Protein AF-A0A5R8ZAM3-F1 (afdb_monomer_lite)

Secondary structure (DSSP, 8-state):
--HHHHHHHHHHHHHH-S---HHHHHHHHHHH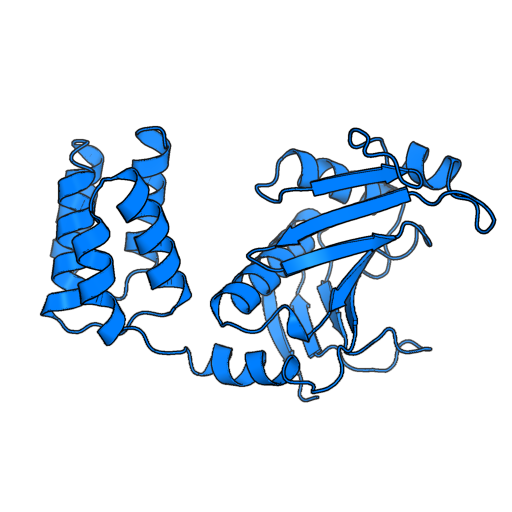HHT-HHHHHHHHHHHHHHTT--B-HHHHHHHHHHHHHHT-THHHHHHGGGB---HHHHHHHGGG--TT--EEEEEE-S--HHHHHHHHHHHHHSSSEEEEEETTEEE----HHHHHHH-BTTB--EEEEEEETTEEEEEE---SS-EEEEEEGGG--SHHHHHHHHHHHHHHHHHHTS-EEEESS--SSTTSPPSEEEPTTT--EEE---

Foldseek 3Di:
DDLVVLLVLLLVLLVVAPPPDPVLSVVLNVCSVVSVSVVSLVSRLCVCLVVLPADEPQSLVSNCVSCVVVVNNVSSVSCPVRYDHDPVLVVLLVLLPDPPFFKKKKKFAQAALVLQQLVLVLVVVDPKDKWKDFAPDTDDRDGSCVQVVPDDPVGRHIKMWTDQPQWIWIWTPPDRRMTMIMGTSNSSNDSNSVVSVLVVQLSSCASSLTKMFMDRDPPPDDDDHGQWIQHGPVSDIDGDDD

pLDDT: mean 88.3, std 11.61, range [43.66, 98.19]

Organism: NCBI:txid2200763

Structure (mmCIF, N/CA/C/O backbone):
data_AF-A0A5R8ZAM3-F1
#
_entry.id   AF-A0A5R8ZAM3-F1
#
loop_
_atom_site.group_PDB
_atom_site.id
_atom_site.type_symbol
_atom_site.label_atom_id
_atom_site.label_alt_id
_atom_site.label_comp_id
_atom_site.label_asym_id
_atom_site.label_entity_id
_atom_site.label_seq_id
_atom_site.pdbx_PDB_ins_code
_atom_site.Cartn_x
_atom_site.Cartn_y
_atom_site.Cartn_z
_atom_site.occupancy
_atom_site.B_iso_or_equiv
_atom_site.auth_seq_id
_atom_site.auth_comp_id
_atom_site.auth_asym_id
_atom_site.auth_atom_id
_atom_site.pdbx_PDB_model_num
ATOM 1 N N . MET A 1 1 ? -7.917 17.719 5.656 1.00 79.19 1 MET A N 1
ATOM 2 C CA . MET A 1 1 ? -8.653 17.139 4.495 1.00 79.19 1 MET A CA 1
ATOM 3 C C . MET A 1 1 ? -9.878 17.979 4.104 1.00 79.19 1 MET A C 1
ATOM 5 O O . MET A 1 1 ? -10.289 18.825 4.889 1.00 79.19 1 MET A O 1
ATOM 9 N N . ASP A 1 2 ? -10.488 17.763 2.925 1.00 90.06 2 ASP A N 1
ATOM 10 C CA . ASP A 1 2 ? -11.840 18.290 2.644 1.00 90.06 2 ASP A CA 1
ATOM 11 C C . ASP A 1 2 ? -12.938 17.433 3.310 1.00 90.06 2 ASP A C 1
ATOM 13 O O . ASP A 1 2 ? -12.706 16.285 3.692 1.00 90.06 2 ASP A O 1
ATOM 17 N N . ILE A 1 3 ? -14.150 17.983 3.454 1.00 89.00 3 ILE A N 1
ATOM 18 C CA . ILE A 1 3 ? -15.244 17.321 4.184 1.00 89.00 3 ILE A CA 1
ATOM 19 C C . ILE A 1 3 ? -15.713 16.008 3.538 1.00 89.00 3 ILE A C 1
ATOM 21 O O . ILE A 1 3 ? -16.200 15.126 4.239 1.00 89.00 3 ILE A O 1
ATOM 25 N N . ARG A 1 4 ? -15.595 15.850 2.214 1.00 89.75 4 ARG A N 1
ATOM 26 C CA . ARG A 1 4 ? -15.973 14.609 1.524 1.00 89.75 4 ARG A CA 1
ATOM 27 C C . ARG A 1 4 ? -14.935 13.527 1.784 1.00 89.75 4 ARG A C 1
ATOM 29 O O . ARG A 1 4 ? -15.324 12.402 2.089 1.00 89.75 4 ARG A O 1
ATOM 36 N N . SER A 1 5 ? -13.653 13.882 1.741 1.00 91.25 5 SER A N 1
ATOM 37 C CA . SER A 1 5 ? -12.557 12.972 2.078 1.00 91.25 5 SER A CA 1
ATOM 38 C C . SER A 1 5 ? -12.643 12.500 3.529 1.00 91.25 5 SER A C 1
ATOM 40 O O . SER A 1 5 ? -12.540 11.304 3.779 1.00 91.25 5 SER A O 1
ATOM 42 N N . ILE A 1 6 ? -12.952 13.401 4.472 1.00 94.12 6 ILE A N 1
ATOM 43 C CA . ILE A 1 6 ? -13.163 13.046 5.888 1.00 94.12 6 ILE A CA 1
ATOM 44 C C . ILE A 1 6 ? -14.315 12.045 6.042 1.00 94.12 6 ILE A C 1
ATOM 46 O O . ILE A 1 6 ? -14.181 11.049 6.749 1.00 94.12 6 ILE A O 1
ATOM 50 N N . ARG A 1 7 ? -15.447 12.273 5.362 1.00 96.69 7 ARG A N 1
ATOM 51 C CA . ARG A 1 7 ? -16.590 11.346 5.408 1.00 96.69 7 ARG A CA 1
ATOM 52 C C . ARG A 1 7 ? -16.220 9.957 4.884 1.00 96.69 7 ARG A C 1
ATOM 54 O O . ARG A 1 7 ? -16.590 8.976 5.520 1.00 96.69 7 ARG A O 1
ATOM 61 N N . SER A 1 8 ? -15.497 9.875 3.763 1.00 95.06 8 SER A N 1
ATOM 62 C CA . SER A 1 8 ? -15.020 8.591 3.219 1.00 95.06 8 SER A CA 1
ATOM 63 C C . SER A 1 8 ? -14.116 7.876 4.218 1.00 95.06 8 SER A C 1
ATOM 65 O O . SER A 1 8 ? -14.364 6.720 4.546 1.00 95.06 8 SER A O 1
ATOM 67 N N . ALA A 1 9 ? -13.144 8.595 4.788 1.00 94.06 9 ALA A N 1
ATOM 68 C CA . ALA A 1 9 ? -12.196 8.039 5.749 1.00 94.06 9 ALA A CA 1
ATOM 69 C C . ALA A 1 9 ? -12.884 7.479 7.009 1.00 94.06 9 ALA A C 1
ATOM 71 O O . ALA A 1 9 ? -12.524 6.399 7.471 1.00 94.06 9 ALA A O 1
ATOM 72 N N . ILE A 1 10 ? -13.906 8.162 7.546 1.00 97.06 10 ILE A N 1
ATOM 73 C CA . ILE A 1 10 ? -14.679 7.655 8.697 1.00 97.06 10 ILE A CA 1
ATOM 74 C C . ILE A 1 10 ? -15.413 6.360 8.343 1.00 97.06 10 ILE A C 1
ATOM 76 O O . ILE A 1 10 ? -15.446 5.437 9.153 1.00 97.06 10 ILE A O 1
ATOM 80 N N . LEU A 1 11 ? -16.016 6.280 7.155 1.00 96.69 11 LEU A N 1
ATOM 81 C CA . LEU A 1 11 ? -16.746 5.083 6.735 1.00 96.69 11 LEU A CA 1
ATOM 82 C C . LEU A 1 11 ? -15.805 3.899 6.495 1.00 96.69 11 LEU A C 1
ATOM 84 O O . LEU A 1 11 ? -16.112 2.793 6.928 1.00 96.69 11 LEU A O 1
ATOM 88 N N . GLU A 1 12 ? -14.642 4.141 5.890 1.00 94.12 12 GLU A N 1
ATOM 89 C CA . GLU A 1 12 ? -13.590 3.133 5.725 1.00 94.12 12 GLU A CA 1
ATOM 90 C C . GLU A 1 12 ? -13.084 2.618 7.079 1.00 94.12 12 GLU A C 1
ATOM 92 O O . GLU A 1 12 ? -12.964 1.408 7.280 1.00 94.12 12 GLU A O 1
ATOM 97 N N . LEU A 1 13 ? -12.855 3.519 8.042 1.00 96.38 13 LEU A N 1
ATOM 98 C CA . LEU A 1 13 ? -12.518 3.151 9.418 1.00 96.38 13 LEU A CA 1
ATOM 99 C C . LEU A 1 13 ? -13.637 2.339 10.072 1.00 96.38 13 LEU A C 1
ATOM 101 O O . LEU A 1 13 ? -13.371 1.303 10.670 1.00 96.38 13 LEU A O 1
ATOM 105 N N . LEU A 1 14 ? -14.895 2.753 9.932 1.00 96.94 14 LEU A N 1
ATOM 106 C CA . LEU A 1 14 ? -16.024 2.016 10.490 1.00 96.94 14 LEU A CA 1
ATOM 107 C C . LEU A 1 14 ? -16.117 0.600 9.905 1.00 96.94 14 LEU A C 1
ATOM 109 O O . LEU A 1 14 ? -16.372 -0.358 10.635 1.00 96.94 14 LEU A O 1
ATOM 113 N N . ASP A 1 15 ? -15.913 0.437 8.602 1.00 92.31 15 ASP A N 1
ATOM 114 C CA . ASP A 1 15 ? -15.955 -0.867 7.935 1.00 92.31 15 ASP A CA 1
ATOM 115 C C . ASP A 1 15 ? -14.806 -1.790 8.360 1.00 92.31 15 ASP A C 1
ATOM 117 O O . ASP A 1 15 ? -15.029 -2.991 8.502 1.00 92.31 15 ASP A O 1
ATOM 121 N N . ALA A 1 16 ? -13.637 -1.237 8.689 1.00 89.88 16 ALA A N 1
ATOM 122 C CA . ALA A 1 16 ? -12.511 -1.980 9.261 1.00 89.88 16 ALA A CA 1
ATOM 123 C C . ALA A 1 16 ? -12.548 -2.111 10.802 1.00 89.88 16 ALA A C 1
ATOM 125 O O . ALA A 1 16 ? -11.668 -2.742 11.388 1.00 89.88 16 ALA A O 1
ATOM 126 N N . SER A 1 17 ? -13.524 -1.490 11.470 1.00 92.50 17 SER A N 1
ATOM 127 C CA . SER A 1 17 ? -13.584 -1.385 12.931 1.00 92.50 17 SER A CA 1
ATOM 128 C C . SER A 1 17 ? -13.915 -2.714 13.619 1.00 92.50 17 SER A C 1
ATOM 130 O O . SER A 1 17 ? -14.784 -3.442 13.133 1.00 92.50 17 SER A O 1
ATOM 132 N N . PRO A 1 18 ? -13.355 -2.992 14.817 1.00 92.19 18 PRO A N 1
ATOM 133 C CA . PRO A 1 18 ? -13.805 -4.108 15.654 1.00 92.19 18 PRO A CA 1
ATOM 134 C C . PRO A 1 18 ? -15.219 -3.913 16.237 1.00 92.19 18 PRO A C 1
ATOM 136 O O . PRO A 1 18 ? -15.770 -4.838 16.838 1.00 92.19 18 PRO A O 1
ATOM 139 N N . VAL A 1 19 ? -15.828 -2.728 16.087 1.00 94.12 19 VAL A N 1
ATOM 140 C CA . VAL A 1 19 ? -17.191 -2.447 16.558 1.00 94.12 19 VAL A CA 1
ATOM 141 C C . VAL A 1 19 ? -18.208 -3.217 15.710 1.00 94.12 19 VAL A C 1
ATOM 143 O O . VAL A 1 19 ? -18.520 -2.850 14.574 1.00 94.12 19 VAL A O 1
ATOM 146 N N . ASN A 1 20 ? -18.776 -4.273 16.298 1.00 90.31 20 ASN A N 1
ATOM 147 C CA . ASN A 1 20 ? -19.746 -5.161 15.645 1.00 90.31 20 ASN A CA 1
ATOM 148 C C . ASN A 1 20 ? -21.217 -4.797 15.919 1.00 90.31 20 ASN A C 1
ATOM 150 O O . ASN A 1 20 ? -22.122 -5.379 15.320 1.00 90.31 20 ASN A O 1
ATOM 154 N N . SER A 1 21 ? -21.483 -3.844 16.818 1.00 95.19 21 SER A N 1
ATOM 155 C CA . SER A 1 21 ? -22.851 -3.438 17.158 1.00 95.19 21 SER A CA 1
ATOM 156 C C . SER A 1 21 ? -23.539 -2.758 15.972 1.00 95.19 21 SER A C 1
ATOM 158 O O . SER A 1 21 ? -23.167 -1.659 15.566 1.00 95.19 21 SER A O 1
ATOM 160 N N . VAL A 1 22 ? -24.575 -3.401 15.420 1.00 93.81 22 VAL A N 1
ATOM 161 C CA . VAL A 1 22 ? -25.320 -2.898 14.251 1.00 93.81 22 VAL A CA 1
ATOM 162 C C . VAL A 1 22 ? -25.927 -1.520 14.515 1.00 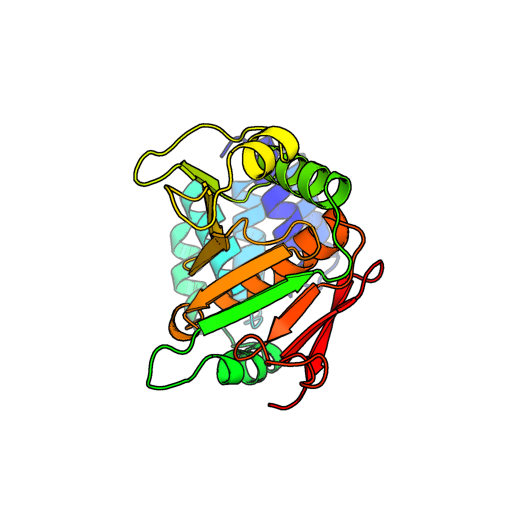93.81 22 VAL A C 1
ATOM 164 O O . VAL A 1 22 ? -25.910 -0.682 13.618 1.00 93.81 22 VAL A O 1
ATOM 167 N N . MET A 1 23 ? -26.420 -1.275 15.734 1.00 95.00 23 MET A N 1
ATOM 168 C CA . MET A 1 23 ? -26.991 0.027 16.099 1.00 95.00 23 MET A CA 1
ATOM 169 C C . MET A 1 23 ? -25.922 1.119 16.088 1.00 95.00 23 MET A C 1
ATOM 171 O O . MET A 1 23 ? -26.076 2.100 15.378 1.00 95.00 23 MET A O 1
ATOM 175 N N . VAL A 1 24 ? -24.792 0.891 16.765 1.00 95.19 24 VAL A N 1
ATOM 176 C CA . VAL A 1 24 ? -23.687 1.864 16.845 1.00 95.19 24 VAL A CA 1
ATOM 177 C C . VAL A 1 24 ? -23.150 2.199 15.457 1.00 95.19 24 VAL A C 1
ATOM 179 O O . VAL A 1 24 ? -22.929 3.358 15.120 1.00 95.19 24 VAL A O 1
ATOM 182 N N . ARG A 1 25 ? -22.982 1.182 14.605 1.00 97.69 25 ARG A N 1
ATOM 183 C CA . ARG A 1 25 ? -22.572 1.387 13.211 1.00 97.69 25 ARG A CA 1
ATOM 184 C C . ARG A 1 25 ? -23.608 2.191 12.420 1.00 97.69 25 ARG A C 1
ATOM 186 O O . ARG A 1 25 ? -23.225 2.954 11.536 1.00 97.69 25 ARG A O 1
ATOM 193 N N . GLY A 1 26 ? -24.898 2.001 12.699 1.00 96.12 26 GLY A N 1
ATOM 194 C CA . GLY A 1 26 ? -25.987 2.801 12.136 1.00 96.12 26 GLY A CA 1
ATOM 195 C C . GLY A 1 26 ? -25.872 4.268 12.541 1.00 96.12 26 GLY A C 1
ATOM 196 O O . GLY A 1 26 ? -25.782 5.126 11.667 1.00 96.12 26 GLY A O 1
ATOM 197 N N . ASP A 1 27 ? -25.745 4.531 13.840 1.00 97.12 27 ASP A N 1
ATOM 198 C CA . ASP A 1 27 ? -25.654 5.879 14.413 1.00 97.12 27 ASP A CA 1
ATOM 199 C C . ASP A 1 27 ? -24.441 6.659 13.872 1.00 97.12 27 ASP A C 1
ATOM 201 O O . ASP A 1 27 ? -24.543 7.834 13.507 1.00 97.12 27 ASP A O 1
ATOM 205 N N . ILE A 1 28 ? -23.287 5.994 13.737 1.00 97.81 28 ILE A N 1
ATOM 206 C CA . ILE A 1 28 ? -22.086 6.595 13.137 1.00 97.81 28 ILE A CA 1
ATOM 207 C C . ILE A 1 28 ? -22.346 6.954 11.666 1.00 97.81 28 ILE A C 1
ATOM 209 O O . ILE A 1 28 ? -21.999 8.053 11.229 1.00 97.81 28 ILE A O 1
ATOM 213 N N . ARG A 1 29 ? -22.985 6.069 10.886 1.00 97.94 29 ARG A N 1
ATOM 214 C CA . ARG A 1 29 ? -23.309 6.340 9.471 1.00 97.94 29 ARG A CA 1
ATOM 215 C C . ARG A 1 29 ? -24.309 7.482 9.316 1.00 97.94 29 ARG A C 1
ATOM 217 O O . ARG A 1 29 ? -24.144 8.304 8.415 1.00 97.94 29 ARG A O 1
ATOM 224 N N . GLU A 1 30 ? -25.309 7.556 10.187 1.00 98.06 30 GLU A N 1
ATOM 225 C CA . GLU A 1 30 ? -26.266 8.664 10.222 1.00 98.06 30 GLU A CA 1
ATOM 226 C C . GLU A 1 30 ? -25.570 9.990 10.551 1.00 98.06 30 GLU A C 1
ATOM 228 O O . GLU A 1 30 ? -25.772 10.976 9.839 1.00 98.06 30 GLU A O 1
ATOM 233 N N . SER A 1 31 ? -24.660 9.990 11.528 1.00 97.56 31 SER A N 1
ATOM 234 C CA . SER A 1 31 ? -23.850 11.164 11.883 1.00 97.56 31 SER A CA 1
ATOM 235 C C . SER A 1 31 ? -22.989 11.638 10.699 1.00 97.56 31 SER A C 1
ATOM 237 O O . SER A 1 31 ? -22.970 12.824 10.359 1.00 97.56 31 SER A O 1
ATOM 239 N N . VAL A 1 32 ? -22.338 10.713 9.979 1.00 97.38 32 VAL A N 1
ATOM 240 C CA . VAL A 1 32 ? -21.582 11.027 8.749 1.00 97.38 32 VAL A CA 1
ATOM 241 C C . VAL A 1 32 ? -22.491 11.622 7.667 1.00 97.38 32 VAL A C 1
ATOM 243 O O . VAL A 1 32 ? -22.117 12.606 7.018 1.00 97.38 32 VAL A O 1
ATOM 246 N N . ALA A 1 33 ? -23.688 11.059 7.470 1.00 96.06 33 ALA A N 1
ATOM 247 C CA . ALA A 1 33 ? -24.656 11.538 6.483 1.00 96.06 33 ALA A CA 1
ATOM 248 C C . ALA A 1 33 ? -25.166 12.952 6.811 1.00 96.06 33 ALA A C 1
ATOM 250 O O . ALA A 1 33 ? -25.268 13.791 5.908 1.00 96.06 33 ALA A O 1
ATOM 251 N N . ALA A 1 34 ? -25.395 13.240 8.095 1.00 96.56 34 ALA A N 1
ATOM 252 C CA . ALA A 1 34 ? -25.748 14.564 8.608 1.00 96.56 34 ALA A CA 1
ATOM 253 C C . ALA A 1 34 ? -24.593 15.580 8.510 1.00 96.56 34 ALA A C 1
ATOM 255 O O . ALA A 1 34 ? -24.815 16.789 8.552 1.00 96.56 34 ALA A O 1
ATOM 256 N N . GLY A 1 35 ? -23.358 15.113 8.301 1.00 95.88 35 GLY A N 1
ATOM 257 C CA . GLY A 1 35 ? -22.159 15.948 8.252 1.00 95.88 35 GLY A CA 1
ATOM 258 C C . GLY A 1 35 ? -21.515 16.203 9.608 1.00 95.88 35 GLY A C 1
ATOM 259 O O . GLY A 1 35 ? -20.574 16.991 9.685 1.00 95.88 35 GLY A O 1
ATOM 260 N N . GLU A 1 36 ? -21.963 15.502 10.643 1.00 97.19 36 GLU A N 1
ATOM 261 C CA . GLU A 1 36 ? -21.445 15.552 12.007 1.00 97.19 36 GLU A CA 1
ATOM 262 C C . GLU A 1 36 ? -20.215 14.640 12.139 1.00 97.19 36 GLU A C 1
ATOM 264 O O . GLU A 1 36 ? -20.168 13.703 12.932 1.00 97.19 36 GLU A O 1
ATOM 269 N N . VAL A 1 37 ? -19.197 14.899 11.314 1.00 97.12 37 VAL A N 1
ATOM 270 C CA . VAL A 1 37 ? -18.005 14.041 11.190 1.00 97.12 37 VAL A CA 1
ATOM 271 C C . VAL A 1 37 ? -17.210 13.919 12.494 1.00 97.12 37 VAL A C 1
ATOM 273 O O . VAL A 1 37 ? -16.713 12.841 12.797 1.00 97.12 37 VAL A O 1
ATOM 276 N N . GLY A 1 38 ? -17.149 14.987 13.296 1.00 97.25 38 GLY A N 1
ATOM 277 C CA . GLY A 1 38 ? -16.518 14.947 14.618 1.00 97.25 38 GLY A CA 1
ATOM 278 C C . GLY A 1 38 ? -17.268 14.032 15.586 1.00 97.25 38 GLY A C 1
ATOM 279 O O . GLY A 1 38 ? -16.646 13.213 16.247 1.00 97.25 38 GLY A O 1
ATOM 280 N N . LEU A 1 39 ? -18.606 14.098 15.611 1.00 97.50 39 LEU A N 1
ATOM 281 C CA . LEU A 1 39 ? -19.432 13.228 16.456 1.00 97.50 39 LEU A CA 1
ATOM 282 C C . LEU A 1 39 ? -19.329 11.761 16.024 1.00 97.50 39 LEU A C 1
ATOM 284 O O . LEU A 1 39 ? -19.225 10.872 16.865 1.00 97.50 39 LEU A O 1
ATOM 288 N N . ALA A 1 40 ? -19.323 11.510 14.715 1.00 98.12 40 ALA A N 1
ATOM 289 C CA . ALA A 1 40 ? -19.151 10.171 14.167 1.00 98.12 40 ALA A CA 1
ATOM 290 C C . ALA A 1 40 ? -17.807 9.552 14.592 1.00 98.12 40 ALA A C 1
ATOM 292 O O . ALA A 1 40 ? -17.767 8.402 15.030 1.00 98.12 40 ALA A O 1
ATOM 293 N N . PHE A 1 41 ? -16.718 10.323 14.490 1.00 98.19 41 PHE A N 1
ATOM 294 C CA . PHE A 1 41 ? -15.385 9.888 14.905 1.00 98.19 41 PHE A CA 1
ATOM 295 C C . PHE A 1 41 ? -15.282 9.694 16.424 1.00 98.19 41 PHE A C 1
ATOM 297 O O . PHE A 1 41 ? -14.769 8.671 16.873 1.00 98.19 41 PHE A O 1
ATOM 304 N N . ASP A 1 42 ? -15.813 10.634 17.208 1.00 98.00 42 ASP A N 1
ATOM 305 C CA . ASP A 1 42 ? -15.868 10.553 18.671 1.00 98.00 42 ASP A CA 1
ATOM 306 C C . ASP A 1 42 ? -16.602 9.291 19.136 1.00 98.00 42 ASP A C 1
ATOM 308 O O . ASP A 1 42 ? -16.070 8.511 19.922 1.00 98.00 42 ASP A O 1
ATOM 312 N N . THR A 1 43 ? -17.773 9.025 18.552 1.00 97.62 43 THR A N 1
ATOM 313 C CA . THR A 1 43 ? -18.577 7.833 18.845 1.00 97.62 43 THR A CA 1
ATOM 314 C C . THR A 1 43 ? -17.800 6.557 18.530 1.00 97.62 43 THR A C 1
ATOM 316 O O . THR A 1 43 ? -17.750 5.646 19.355 1.00 97.62 43 THR A O 1
ATOM 319 N N . LEU A 1 44 ? -17.149 6.486 17.363 1.00 98.00 44 LEU A N 1
ATOM 320 C CA . LEU A 1 44 ? -16.324 5.339 16.983 1.00 98.00 44 LEU A CA 1
ATOM 321 C C . LEU A 1 44 ? -15.203 5.082 18.002 1.00 98.00 44 LEU A C 1
ATOM 323 O O . LEU A 1 44 ? -15.050 3.956 18.475 1.00 98.00 44 LEU A O 1
ATOM 327 N N . CYS A 1 45 ? -14.435 6.116 18.351 1.00 97.94 45 CYS A N 1
ATOM 328 C CA . CYS A 1 45 ? -13.322 6.011 19.294 1.00 97.94 45 CYS A CA 1
ATOM 329 C C . CYS A 1 45 ? -13.789 5.664 20.713 1.00 97.94 45 CYS A C 1
ATOM 331 O O . CYS A 1 45 ? -13.166 4.825 21.367 1.00 97.94 45 CYS A O 1
ATOM 333 N N . SER A 1 46 ? -14.899 6.255 21.166 1.00 97.50 46 SER A N 1
ATOM 334 C CA . SER A 1 46 ? -15.476 5.982 22.484 1.00 97.50 46 SER A CA 1
ATOM 335 C C . SER A 1 46 ? -15.875 4.525 22.624 1.00 97.50 46 SER A C 1
ATOM 337 O O . SER A 1 46 ? -15.483 3.887 23.593 1.00 97.50 46 SER A O 1
ATOM 339 N N . TRP A 1 47 ? -16.558 3.960 21.627 1.00 97.56 47 TRP A N 1
ATOM 340 C CA . TRP A 1 47 ? -16.953 2.552 21.658 1.00 97.56 47 TRP A CA 1
ATOM 341 C C . TRP A 1 47 ? -15.761 1.599 21.640 1.00 97.56 47 TRP A C 1
ATOM 343 O O . TRP A 1 47 ? -15.748 0.628 22.390 1.00 97.56 47 TRP A O 1
ATOM 353 N N . ILE A 1 48 ? -14.734 1.883 20.831 1.00 97.25 48 ILE A N 1
ATOM 354 C CA . IL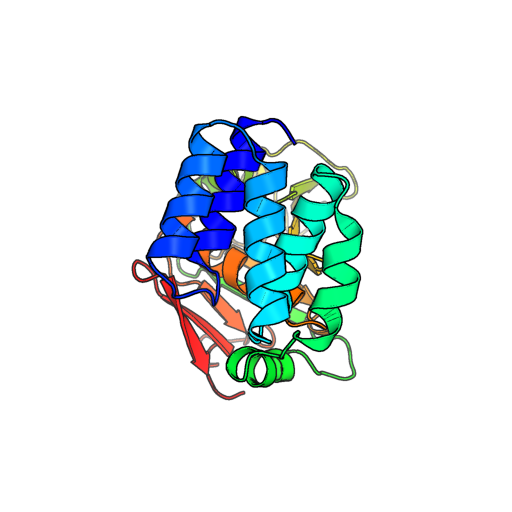E A 1 48 ? -13.501 1.083 20.843 1.00 97.25 48 ILE A CA 1
ATOM 355 C C . ILE A 1 48 ? -12.874 1.100 22.241 1.00 97.25 48 ILE A C 1
ATOM 357 O O . ILE A 1 48 ? -12.487 0.048 22.750 1.00 97.25 48 ILE A O 1
ATOM 361 N N . TYR A 1 49 ? -12.793 2.277 22.864 1.00 96.44 49 TYR A N 1
ATOM 362 C CA . TYR A 1 49 ? -12.185 2.434 24.179 1.00 96.44 49 TYR A CA 1
ATOM 363 C C . TYR A 1 49 ? -13.006 1.778 25.298 1.00 96.44 49 TYR A C 1
ATOM 365 O O . TYR A 1 49 ? -12.466 1.012 26.094 1.00 96.44 49 TYR A O 1
ATOM 373 N N . GLU A 1 50 ? -14.302 2.078 25.370 1.00 94.69 50 GLU A N 1
ATOM 374 C CA . GLU A 1 50 ? -15.200 1.623 26.437 1.00 94.69 50 GLU A CA 1
ATOM 375 C C . GLU A 1 50 ? -15.344 0.102 26.454 1.00 94.69 50 GLU A C 1
ATOM 377 O O . GLU A 1 50 ? -15.246 -0.508 27.520 1.00 94.69 50 GLU A O 1
ATOM 382 N N . ASP A 1 51 ? -15.456 -0.517 25.279 1.00 94.62 51 ASP A N 1
ATOM 383 C CA . ASP A 1 51 ? -15.533 -1.974 25.155 1.00 94.62 51 ASP A CA 1
ATOM 384 C C . ASP A 1 51 ? -14.144 -2.642 25.162 1.00 94.62 51 ASP A C 1
ATOM 386 O O . ASP A 1 51 ? -14.038 -3.863 25.032 1.00 94.62 51 ASP A O 1
ATOM 390 N N . SER A 1 52 ? -13.066 -1.863 25.337 1.00 92.81 52 SER A N 1
ATOM 391 C CA . SER A 1 52 ? -11.676 -2.342 25.338 1.00 92.81 52 SER A CA 1
ATOM 392 C C . SER A 1 52 ? -11.346 -3.196 24.109 1.00 92.81 52 SER A C 1
ATOM 394 O O . SER A 1 52 ? -10.677 -4.232 24.205 1.00 92.81 52 SER A O 1
ATOM 396 N N . LEU A 1 53 ? -11.854 -2.785 22.945 1.00 92.25 53 LEU A N 1
ATOM 397 C CA . LEU A 1 53 ? -11.728 -3.551 21.713 1.00 92.25 53 LEU A CA 1
ATOM 398 C C . LEU A 1 53 ? -10.283 -3.472 21.208 1.00 92.25 53 LEU A C 1
ATOM 400 O O . LEU A 1 53 ? -9.792 -2.370 20.950 1.00 92.25 53 LEU A O 1
ATOM 404 N N . PRO A 1 54 ? -9.588 -4.612 21.039 1.00 89.25 54 PRO A N 1
ATOM 405 C CA . PRO A 1 54 ? -8.230 -4.601 20.527 1.00 89.25 54 PRO A CA 1
ATOM 406 C C . PRO A 1 54 ? -8.224 -4.099 19.082 1.00 89.25 54 PRO A C 1
ATOM 408 O O . PRO A 1 54 ? -9.041 -4.522 18.261 1.00 89.25 54 PRO A O 1
ATOM 411 N N . ILE A 1 55 ? -7.275 -3.223 18.771 1.00 91.19 55 ILE A N 1
ATOM 412 C CA . ILE A 1 55 ? -7.083 -2.663 17.431 1.00 91.19 55 ILE A CA 1
ATOM 413 C C . ILE A 1 55 ? -5.664 -2.933 16.943 1.00 91.19 55 ILE A C 1
ATOM 415 O O . ILE A 1 55 ? -4.725 -3.005 17.736 1.00 91.19 55 ILE A O 1
ATOM 419 N N . SER A 1 56 ? -5.494 -3.082 15.631 1.00 85.81 56 SER A N 1
ATOM 420 C CA . SER A 1 56 ? -4.160 -3.204 15.044 1.00 85.81 56 SER A CA 1
ATOM 421 C C . SER A 1 56 ? -3.437 -1.855 15.044 1.00 85.81 56 SER A C 1
ATOM 423 O O . SER A 1 56 ? -4.063 -0.792 15.042 1.00 85.81 56 SER A O 1
ATOM 425 N N . THR A 1 57 ? -2.105 -1.886 14.983 1.00 81.69 57 THR A N 1
ATOM 426 C CA . THR A 1 57 ? -1.271 -0.678 14.851 1.00 81.69 57 THR A CA 1
ATOM 427 C C . THR A 1 57 ? -1.647 0.158 13.625 1.00 81.69 57 THR A C 1
ATOM 429 O O . THR A 1 57 ? -1.639 1.381 13.680 1.00 81.69 57 THR A O 1
ATOM 432 N N . SER A 1 58 ? -2.017 -0.481 12.517 1.00 79.25 58 SER A N 1
ATOM 433 C CA . SER A 1 58 ? -2.439 0.216 11.299 1.00 79.25 58 SER A CA 1
ATOM 434 C C . SER A 1 58 ? -3.806 0.863 11.424 1.00 79.25 58 SER A C 1
ATOM 436 O O . SER A 1 58 ? -3.983 2.013 11.024 1.00 79.25 58 SER A O 1
ATOM 438 N N . TYR A 1 59 ? -4.764 0.166 12.038 1.00 89.19 59 TYR A N 1
ATOM 439 C CA . TYR A 1 59 ? -6.060 0.758 12.340 1.00 89.19 59 TYR A CA 1
ATOM 440 C C . TYR A 1 59 ? -5.892 1.981 13.256 1.00 89.19 59 TYR A C 1
ATOM 442 O O . TYR A 1 59 ? -6.467 3.036 12.996 1.00 89.19 59 TYR A O 1
ATOM 450 N N . HIS A 1 60 ? -5.028 1.873 14.271 1.00 93.19 60 HIS A N 1
ATOM 451 C CA . HIS A 1 60 ? -4.662 2.983 15.153 1.00 93.19 60 HIS A CA 1
ATOM 452 C C . HIS A 1 60 ? -3.981 4.142 14.409 1.00 93.19 60 HIS A C 1
ATOM 454 O O . HIS A 1 60 ? -4.369 5.290 14.607 1.00 93.19 60 HIS A O 1
ATOM 460 N N . HIS A 1 61 ? -3.064 3.879 13.474 1.00 89.06 61 HIS A N 1
ATOM 461 C CA . HIS A 1 61 ? -2.478 4.940 12.650 1.00 89.06 61 HIS A CA 1
ATOM 462 C C . HIS A 1 61 ? -3.541 5.643 11.791 1.00 89.06 61 HIS A C 1
ATOM 464 O O . HIS A 1 61 ? -3.554 6.874 11.714 1.00 89.06 61 HIS A O 1
ATOM 470 N N . LYS A 1 62 ? -4.452 4.898 11.151 1.00 91.62 62 LYS A N 1
ATOM 471 C CA . LYS A 1 62 ? -5.539 5.493 10.353 1.00 91.62 62 LYS A CA 1
ATOM 472 C C . LYS A 1 62 ? -6.430 6.389 11.220 1.00 91.62 62 LYS A C 1
ATOM 474 O O . LYS A 1 62 ? -6.779 7.490 10.794 1.00 91.62 62 LYS A O 1
ATOM 479 N N . LEU A 1 63 ? -6.727 5.964 12.453 1.00 96.00 63 LEU A N 1
ATOM 480 C CA . LEU A 1 63 ? -7.392 6.811 13.446 1.00 96.00 63 LEU A CA 1
ATOM 481 C C . LEU A 1 63 ? -6.565 8.062 13.764 1.00 96.00 63 LEU A C 1
ATOM 483 O O . LEU A 1 63 ? -7.129 9.150 13.788 1.00 96.00 63 LEU A O 1
ATOM 487 N N . ALA A 1 64 ? -5.253 7.935 13.974 1.00 93.81 64 ALA A N 1
ATOM 488 C CA . ALA A 1 64 ? -4.377 9.052 14.330 1.00 93.81 64 ALA A CA 1
ATOM 489 C C . ALA A 1 64 ? -4.292 10.121 13.237 1.00 93.81 64 ALA A C 1
ATOM 491 O O . ALA A 1 64 ? -4.404 11.308 13.533 1.00 93.81 64 ALA A O 1
ATOM 492 N N . THR A 1 65 ? -4.169 9.710 11.973 1.00 92.06 65 THR A N 1
ATOM 493 C CA . THR A 1 65 ? -4.187 10.635 10.831 1.00 92.06 65 THR A CA 1
ATOM 494 C C . THR A 1 65 ? -5.497 11.410 10.770 1.00 92.06 65 THR A C 1
ATOM 496 O O . THR A 1 65 ? -5.491 12.626 10.596 1.00 92.06 65 THR A O 1
ATOM 499 N N . LEU A 1 66 ? -6.626 10.722 10.945 1.00 95.81 66 LEU A N 1
ATOM 500 C CA . LEU A 1 66 ? -7.925 11.379 10.904 1.00 95.81 66 LEU A CA 1
ATOM 501 C C . LEU A 1 66 ? -8.180 12.257 12.140 1.00 95.81 66 LEU A C 1
ATOM 503 O O . LEU A 1 66 ? -8.791 13.316 12.020 1.00 95.81 66 LEU A O 1
ATOM 507 N N . ALA A 1 67 ? -7.696 11.846 13.312 1.00 96.12 67 ALA A N 1
ATOM 508 C CA . ALA A 1 67 ? -7.786 12.625 14.540 1.00 96.12 67 ALA A CA 1
ATOM 509 C C . ALA A 1 67 ? -7.024 13.950 14.438 1.00 96.12 67 ALA A C 1
ATOM 511 O O . ALA A 1 67 ? -7.494 14.942 14.986 1.00 96.12 67 ALA A O 1
ATOM 512 N N . ASP A 1 68 ? -5.887 13.988 13.738 1.00 93.50 68 ASP A N 1
ATOM 513 C CA . ASP A 1 68 ? -5.151 15.232 13.490 1.00 93.50 68 ASP A CA 1
ATOM 514 C C . ASP A 1 68 ? -5.967 16.204 12.623 1.00 93.50 68 ASP A C 1
ATOM 516 O O . ASP A 1 68 ? -6.133 17.371 12.969 1.00 93.50 68 ASP A O 1
ATOM 520 N N . ASP A 1 69 ? -6.592 15.693 11.557 1.00 93.31 69 ASP A N 1
ATOM 521 C CA . ASP A 1 69 ? -7.473 16.478 10.683 1.00 93.31 69 ASP A CA 1
ATOM 522 C C . ASP A 1 69 ? -8.754 16.984 11.383 1.00 93.31 69 ASP A C 1
ATOM 524 O O . ASP A 1 69 ? -9.353 17.965 10.932 1.00 93.31 69 ASP A O 1
ATOM 528 N N . LEU A 1 70 ? -9.193 16.318 12.457 1.00 94.81 70 LEU A N 1
ATOM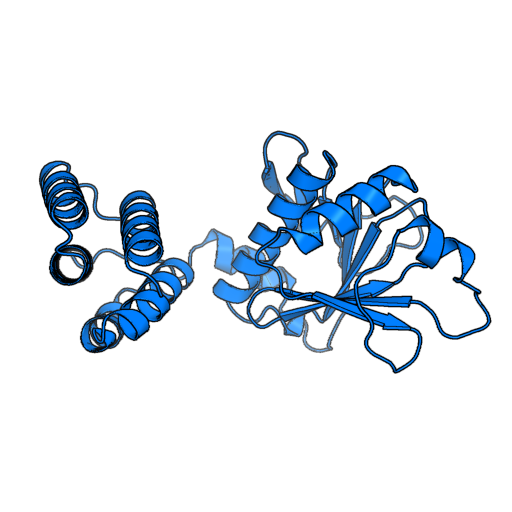 529 C CA . LEU A 1 70 ? -10.391 16.657 13.238 1.00 94.81 70 LEU A CA 1
ATOM 530 C C . LEU A 1 70 ? -10.096 17.402 14.551 1.00 94.81 70 LEU A C 1
ATOM 532 O O . LEU A 1 70 ? -11.043 17.770 15.243 1.00 94.81 70 LEU A O 1
ATOM 536 N N . ASP A 1 71 ? -8.824 17.623 14.896 1.00 95.12 71 ASP A N 1
ATOM 537 C CA . ASP A 1 71 ? -8.381 18.157 16.196 1.00 95.12 71 ASP A CA 1
ATOM 538 C C . ASP A 1 71 ? -8.874 17.321 17.405 1.00 95.12 71 ASP A C 1
ATOM 540 O O . ASP A 1 71 ? -9.354 17.824 18.422 1.00 95.12 71 ASP A O 1
ATOM 544 N N . MET A 1 72 ? -8.805 15.991 17.269 1.00 95.50 72 MET A N 1
ATOM 545 C CA . MET A 1 72 ? -9.311 14.992 18.225 1.00 95.50 72 MET A CA 1
ATOM 546 C C . MET A 1 72 ? -8.220 14.025 18.721 1.00 95.50 72 MET A C 1
ATOM 548 O O . MET A 1 72 ? -8.485 12.864 19.039 1.00 95.50 72 MET A O 1
ATOM 552 N N . GLN A 1 73 ? -6.977 14.493 18.836 1.00 95.94 73 GLN A N 1
ATOM 553 C CA . GLN A 1 73 ? -5.800 13.673 19.168 1.00 95.94 73 GLN A CA 1
ATOM 554 C C . GLN A 1 73 ? -5.877 13.039 20.570 1.00 95.94 73 GLN A C 1
ATOM 556 O O . GLN A 1 73 ? -5.212 12.041 20.844 1.00 95.94 73 GLN A O 1
ATOM 561 N N . HIS A 1 74 ? -6.718 13.576 21.459 1.00 94.88 74 HIS A N 1
ATOM 562 C CA . HIS A 1 74 ? -6.934 13.034 22.803 1.00 94.88 74 HIS A CA 1
ATOM 563 C C . HIS A 1 74 ? -7.447 11.582 22.798 1.00 94.88 74 HIS A C 1
ATOM 565 O O . HIS A 1 74 ? -7.166 10.838 23.739 1.00 94.88 74 HIS A O 1
ATOM 571 N N . TRP A 1 75 ? -8.161 11.156 21.749 1.00 95.56 75 TRP A N 1
ATOM 572 C CA . TRP A 1 75 ? -8.579 9.761 21.598 1.00 95.56 75 TRP A CA 1
ATOM 573 C C . TRP A 1 75 ? -7.407 8.826 21.326 1.00 95.56 75 TRP A C 1
ATOM 575 O O . TRP A 1 75 ? -7.386 7.715 21.843 1.00 95.56 75 TRP A O 1
ATOM 585 N N . ILE A 1 76 ? -6.406 9.281 20.576 1.00 95.19 76 ILE A N 1
ATOM 586 C CA . ILE A 1 76 ? -5.266 8.450 20.174 1.00 95.19 76 ILE A CA 1
ATOM 587 C C . ILE A 1 76 ? -4.475 8.001 21.396 1.00 95.19 76 ILE A C 1
ATOM 589 O O . ILE A 1 76 ? -4.267 6.806 21.576 1.00 95.19 76 ILE A O 1
ATOM 593 N N . ALA A 1 77 ? -4.182 8.936 22.302 1.00 88.81 77 ALA A N 1
ATOM 594 C CA . ALA A 1 77 ? -3.508 8.632 23.562 1.00 88.81 77 ALA A CA 1
ATOM 595 C C . ALA A 1 77 ? -4.274 7.609 24.424 1.00 88.81 77 ALA A C 1
ATOM 597 O O . ALA A 1 77 ? -3.665 6.820 25.138 1.00 88.81 77 ALA A O 1
ATOM 598 N N . ARG A 1 78 ? -5.614 7.603 24.366 1.00 93.69 78 ARG A N 1
ATOM 599 C CA . ARG A 1 78 ? -6.445 6.625 25.090 1.00 93.69 78 ARG A CA 1
ATOM 600 C C . ARG A 1 78 ? -6.440 5.253 24.419 1.00 93.69 78 ARG A C 1
ATOM 602 O O . ARG A 1 78 ? -6.511 4.237 25.101 1.00 93.69 78 ARG A O 1
ATOM 609 N N . LEU A 1 79 ? -6.385 5.221 23.092 1.00 94.94 79 LEU A N 1
ATOM 610 C CA . LEU A 1 79 ? -6.439 3.990 22.307 1.00 94.94 79 LEU A CA 1
ATOM 611 C C . LEU A 1 79 ? -5.085 3.270 22.211 1.00 94.94 79 LEU A C 1
ATOM 613 O O . LEU A 1 79 ? -5.073 2.088 21.872 1.00 94.94 79 LEU A O 1
ATOM 617 N N . ASP A 1 80 ? -3.974 3.929 22.562 1.00 90.06 80 ASP A N 1
ATOM 618 C CA . ASP A 1 80 ? -2.626 3.335 22.599 1.00 90.06 80 ASP A CA 1
ATOM 619 C C . ASP A 1 80 ? -2.582 2.013 23.391 1.00 90.06 80 ASP A C 1
ATOM 621 O O . ASP A 1 80 ? -1.958 1.042 22.965 1.00 90.06 80 ASP A O 1
ATOM 625 N N . GLU A 1 81 ? -3.296 1.929 24.518 1.00 88.62 81 GLU A N 1
ATOM 626 C CA . GLU A 1 81 ? -3.307 0.741 25.389 1.00 88.62 81 GLU A CA 1
ATOM 627 C C . GLU A 1 81 ? -4.012 -0.478 24.763 1.00 88.62 81 GLU A C 1
ATOM 629 O O . GLU A 1 81 ? -3.774 -1.634 25.151 1.00 88.62 81 GLU A O 1
ATOM 634 N N . LEU A 1 82 ? -4.877 -0.227 23.777 1.00 90.50 82 LEU A N 1
ATOM 635 C CA . LEU A 1 82 ? -5.670 -1.234 23.073 1.00 90.50 82 LEU A CA 1
ATOM 636 C C . LEU A 1 82 ? -4.994 -1.725 21.794 1.00 90.50 82 LEU A C 1
ATOM 638 O O . LEU A 1 82 ? -5.478 -2.676 21.172 1.00 90.50 82 LEU A O 1
ATOM 642 N N . VAL A 1 83 ? -3.859 -1.129 21.420 1.00 89.06 83 VAL A N 1
ATOM 643 C CA . VAL A 1 83 ? -3.073 -1.595 20.284 1.00 89.06 83 VAL A CA 1
ATOM 644 C C . VAL A 1 83 ? -2.540 -2.997 20.584 1.00 89.06 83 VAL A C 1
ATOM 646 O O . VAL A 1 83 ? -1.927 -3.274 21.624 1.00 89.06 83 VAL A O 1
ATOM 649 N N . ARG A 1 84 ? -2.815 -3.921 19.667 1.00 80.38 84 ARG A N 1
ATOM 650 C CA . ARG A 1 84 ? -2.292 -5.286 19.658 1.00 80.38 84 ARG A CA 1
ATOM 651 C C . ARG A 1 84 ? -1.664 -5.543 18.296 1.00 80.38 84 ARG A C 1
ATOM 653 O O . ARG A 1 84 ? -2.225 -5.177 17.265 1.00 80.38 84 ARG A O 1
ATOM 660 N N . GLU A 1 85 ? -0.496 -6.174 18.286 1.00 63.81 85 GLU A N 1
ATOM 661 C CA . GLU A 1 85 ? 0.088 -6.652 17.036 1.00 63.81 85 GLU A CA 1
ATOM 662 C C . GLU A 1 85 ? -0.746 -7.826 16.513 1.00 63.81 85 GLU A C 1
ATOM 664 O O . GLU A 1 85 ? -1.035 -8.774 17.246 1.00 63.81 85 GLU A O 1
ATOM 669 N N . ASP A 1 86 ? -1.143 -7.763 15.243 1.00 63.44 86 ASP A N 1
ATOM 670 C CA . ASP A 1 86 ? -1.763 -8.900 14.573 1.00 63.44 86 ASP A CA 1
ATOM 671 C C . ASP A 1 86 ? -0.749 -10.055 14.522 1.00 63.44 86 ASP A C 1
ATOM 673 O O . ASP A 1 86 ? 0.391 -9.875 14.093 1.00 63.44 86 ASP A O 1
ATOM 677 N N . SER A 1 87 ? -1.145 -11.250 14.962 1.00 56.59 87 SER A N 1
ATOM 678 C CA . SER A 1 87 ? -0.293 -12.446 14.941 1.00 56.59 87 SER A CA 1
ATOM 679 C C . SER A 1 87 ? 0.276 -12.761 13.550 1.00 56.59 87 SER A C 1
ATOM 681 O O . SER A 1 87 ? 1.406 -13.245 13.450 1.00 56.59 87 SER A O 1
ATOM 683 N N . LEU A 1 88 ? -0.460 -12.424 12.480 1.00 61.81 88 LEU A N 1
ATOM 684 C CA . LEU A 1 88 ? 0.027 -12.523 11.104 1.00 61.81 88 LEU A CA 1
ATOM 685 C C . LEU A 1 88 ? 1.172 -11.527 10.858 1.00 61.81 88 LEU A C 1
ATOM 687 O O . LEU A 1 88 ? 2.217 -11.896 10.322 1.00 61.81 88 LEU A O 1
ATOM 691 N N . ASN A 1 89 ? 1.010 -10.286 11.323 1.00 67.38 89 ASN A N 1
ATOM 692 C CA . ASN A 1 89 ? 2.021 -9.237 11.210 1.00 67.38 89 ASN A CA 1
ATOM 693 C C . ASN A 1 89 ? 3.279 -9.582 12.013 1.00 67.38 89 ASN A C 1
ATOM 695 O O . ASN A 1 89 ? 4.376 -9.368 11.514 1.00 67.38 89 ASN A O 1
ATOM 699 N N . VAL A 1 90 ? 3.167 -10.178 13.206 1.00 67.31 90 VAL A N 1
ATOM 700 C CA . VAL A 1 90 ? 4.343 -10.599 13.998 1.00 67.31 90 VAL A CA 1
ATOM 701 C C . VAL A 1 90 ? 5.199 -11.615 13.233 1.00 67.31 90 VAL A C 1
ATOM 703 O O . VAL A 1 90 ? 6.429 -11.483 13.192 1.00 67.31 90 VAL A O 1
ATOM 706 N N . GLY A 1 91 ? 4.550 -12.606 12.609 1.00 75.44 91 GLY A N 1
ATOM 707 C CA . GLY A 1 91 ? 5.208 -13.617 11.782 1.00 75.44 91 GLY A CA 1
ATOM 708 C C . GLY A 1 91 ? 5.877 -13.002 10.556 1.00 75.44 91 GLY A C 1
ATOM 709 O O . GLY A 1 91 ? 7.069 -13.199 10.335 1.00 75.44 91 GLY A O 1
ATOM 710 N N . LEU A 1 92 ? 5.145 -12.186 9.804 1.00 80.50 92 LEU A N 1
ATOM 711 C CA . LEU A 1 92 ? 5.657 -11.528 8.603 1.00 80.50 92 LEU A CA 1
ATOM 712 C C . LEU A 1 92 ? 6.774 -10.518 8.894 1.00 80.50 92 LEU A C 1
ATOM 714 O O . LEU A 1 92 ? 7.753 -10.468 8.158 1.00 80.50 92 LEU A O 1
ATOM 718 N N . LEU A 1 93 ? 6.693 -9.764 9.994 1.00 82.38 93 LEU A N 1
ATOM 719 C CA . LEU A 1 93 ? 7.742 -8.825 10.408 1.00 82.38 93 LEU A CA 1
ATOM 720 C C . LEU A 1 93 ? 9.072 -9.525 10.688 1.00 82.38 93 LEU A C 1
ATOM 722 O O . LEU A 1 93 ? 10.131 -8.913 10.575 1.00 82.38 93 LEU A O 1
ATOM 726 N N . SER A 1 94 ? 9.050 -10.812 11.047 1.00 81.69 94 SER A N 1
ATOM 727 C CA . SER A 1 94 ? 10.287 -11.573 11.227 1.00 81.69 94 SER A CA 1
ATOM 728 C C . SER A 1 94 ? 11.080 -11.754 9.925 1.00 81.69 94 SER A C 1
ATOM 730 O O . SER A 1 94 ? 12.302 -11.826 9.996 1.00 81.69 94 SER A O 1
ATOM 732 N N . LEU A 1 95 ? 10.434 -11.698 8.749 1.00 81.12 95 LEU A N 1
ATOM 733 C CA . LEU A 1 95 ? 11.094 -11.772 7.432 1.00 81.12 95 LEU A CA 1
ATOM 734 C C . LEU A 1 95 ? 12.022 -10.573 7.148 1.00 81.12 95 LEU A C 1
ATOM 736 O O . LEU A 1 95 ? 12.865 -10.621 6.244 1.00 81.12 95 LEU A O 1
ATOM 740 N N . PHE A 1 96 ? 11.858 -9.498 7.922 1.00 84.12 96 PHE A N 1
ATOM 741 C CA . PHE A 1 96 ? 12.563 -8.225 7.773 1.00 84.12 96 PHE A CA 1
ATOM 742 C C . PHE A 1 96 ? 13.553 -7.941 8.912 1.00 84.12 96 PHE A C 1
ATOM 744 O O . PHE A 1 96 ? 14.311 -6.975 8.844 1.00 84.12 96 PHE A O 1
ATOM 751 N N . ARG A 1 97 ? 13.585 -8.794 9.948 1.00 73.75 97 ARG A N 1
ATOM 752 C CA . ARG A 1 97 ? 14.531 -8.705 11.068 1.00 73.75 97 ARG A CA 1
ATOM 753 C C . ARG A 1 97 ? 15.856 -9.376 10.696 1.00 73.75 97 ARG A C 1
ATOM 755 O O . ARG A 1 97 ? 16.142 -10.483 11.132 1.00 73.75 97 ARG A O 1
ATOM 762 N N . ASP A 1 98 ? 16.650 -8.696 9.879 1.00 66.19 98 ASP A N 1
ATOM 763 C CA . ASP A 1 98 ? 18.047 -9.040 9.589 1.00 66.19 98 ASP A CA 1
ATOM 764 C C . ASP A 1 98 ? 18.970 -7.943 10.153 1.00 66.19 98 ASP A C 1
ATOM 766 O O . ASP A 1 98 ? 18.690 -6.751 10.013 1.00 66.19 98 ASP A O 1
ATOM 770 N N . GLU A 1 99 ? 20.057 -8.353 10.810 1.00 52.09 99 GLU A N 1
ATOM 771 C CA . GLU A 1 99 ? 21.049 -7.498 11.468 1.00 52.09 99 GLU A CA 1
ATOM 772 C C . GLU A 1 99 ? 21.905 -6.652 10.498 1.00 52.09 99 GLU A C 1
ATOM 774 O O . GLU A 1 99 ? 22.590 -5.736 10.956 1.00 52.09 99 GLU A O 1
ATOM 779 N N . LEU A 1 100 ? 21.893 -6.907 9.178 1.00 52.69 100 LEU A N 1
ATOM 780 C CA . LEU A 1 100 ? 22.879 -6.328 8.245 1.00 52.69 100 LEU A CA 1
ATOM 781 C C . LEU A 1 100 ? 22.325 -5.764 6.922 1.00 52.69 100 LEU A C 1
ATOM 783 O O . LEU A 1 100 ? 22.997 -5.814 5.895 1.00 52.69 100 LEU A O 1
ATOM 787 N N . GLY A 1 101 ? 21.147 -5.137 6.932 1.00 62.16 101 GLY A N 1
ATOM 788 C CA . GLY A 1 101 ? 20.743 -4.258 5.821 1.00 62.16 101 GLY A CA 1
ATOM 789 C C . GLY A 1 101 ? 20.554 -4.969 4.476 1.00 62.16 101 GLY A C 1
ATOM 790 O O . GLY A 1 101 ? 20.820 -4.370 3.432 1.00 62.16 101 GLY A O 1
ATOM 791 N N . SER A 1 102 ? 20.097 -6.225 4.501 1.00 83.50 102 SER A N 1
ATOM 792 C CA . SER A 1 102 ? 19.794 -6.977 3.285 1.00 83.50 102 SER A CA 1
ATOM 793 C C . SER A 1 102 ? 18.760 -6.262 2.421 1.00 83.50 102 SER A C 1
ATOM 795 O O . SER A 1 102 ? 17.825 -5.621 2.916 1.00 83.50 102 SER A O 1
ATOM 797 N N . VAL A 1 103 ? 18.958 -6.352 1.110 1.00 87.56 103 VAL A N 1
ATOM 798 C CA . VAL A 1 103 ? 17.997 -5.859 0.125 1.00 87.56 103 VAL A CA 1
ATOM 799 C C . VAL A 1 103 ? 16.837 -6.851 0.050 1.00 87.56 103 VAL A C 1
ATOM 801 O O . VAL A 1 103 ? 16.965 -7.997 0.458 1.00 87.56 103 VAL A O 1
ATOM 804 N N . ARG A 1 104 ? 15.661 -6.400 -0.355 1.00 89.56 104 ARG A N 1
ATOM 805 C CA . ARG A 1 104 ? 14.522 -7.228 -0.733 1.00 89.56 104 ARG A CA 1
ATOM 806 C C . ARG A 1 104 ? 14.013 -6.704 -2.050 1.00 89.56 104 ARG A C 1
ATOM 808 O O . ARG A 1 104 ? 13.936 -5.488 -2.223 1.00 89.56 104 ARG A O 1
ATOM 815 N N . ASP A 1 105 ? 13.605 -7.620 -2.908 1.00 91.69 105 ASP A N 1
ATOM 816 C CA . ASP A 1 105 ? 13.158 -7.283 -4.249 1.00 91.69 105 ASP A CA 1
ATOM 817 C C . ASP A 1 105 ? 11.700 -7.692 -4.431 1.00 91.69 105 ASP A C 1
ATOM 819 O O . ASP A 1 105 ? 11.284 -8.788 -4.044 1.00 91.69 105 ASP A O 1
ATOM 823 N N . ILE A 1 106 ? 10.911 -6.782 -4.995 1.00 94.19 106 ILE A N 1
ATOM 824 C CA . ILE A 1 106 ? 9.552 -7.019 -5.460 1.00 94.19 106 ILE A CA 1
ATOM 825 C C . ILE A 1 106 ? 9.601 -7.191 -6.975 1.00 94.19 106 ILE A C 1
ATOM 827 O O . ILE A 1 106 ? 9.973 -6.250 -7.675 1.00 94.19 106 ILE A O 1
ATOM 831 N N . TYR A 1 107 ? 9.159 -8.345 -7.473 1.00 91.69 107 TYR A N 1
ATOM 832 C CA . TYR A 1 107 ? 9.192 -8.682 -8.894 1.00 91.69 107 TYR A CA 1
ATOM 833 C C . TYR A 1 107 ? 7.816 -8.887 -9.507 1.00 91.69 107 TYR A C 1
ATOM 835 O O . TYR A 1 107 ? 6.943 -9.551 -8.936 1.00 91.69 107 TYR A O 1
ATOM 843 N N . VAL A 1 108 ? 7.704 -8.415 -10.746 1.00 92.88 108 VAL A N 1
ATOM 844 C CA . VAL A 1 108 ? 6.728 -8.872 -11.732 1.00 92.88 108 VAL A CA 1
ATOM 845 C C . VAL A 1 108 ? 7.493 -9.426 -12.926 1.00 92.88 108 VAL A C 1
ATOM 847 O O . VAL A 1 108 ? 8.205 -8.690 -13.608 1.00 92.88 108 VAL A O 1
ATOM 850 N N . VAL A 1 109 ? 7.354 -10.732 -13.148 1.00 88.50 109 VAL A N 1
ATOM 851 C CA . VAL A 1 109 ? 7.956 -11.448 -14.284 1.00 88.50 109 VAL A CA 1
ATOM 852 C C . VAL A 1 109 ? 7.071 -11.346 -15.525 1.00 88.50 109 VAL A C 1
ATOM 854 O O . VAL A 1 109 ? 5.904 -10.960 -15.423 1.00 88.50 109 VAL A O 1
ATOM 857 N N . ASP A 1 110 ? 7.626 -11.708 -16.683 1.00 89.50 110 ASP A N 1
ATOM 858 C CA . ASP A 1 110 ? 6.943 -11.662 -17.983 1.00 89.50 110 ASP A CA 1
ATOM 859 C C . ASP A 1 110 ? 6.378 -10.268 -18.309 1.00 89.50 110 ASP A C 1
ATOM 861 O O . ASP A 1 110 ? 5.313 -10.125 -18.916 1.00 89.50 110 ASP A O 1
ATOM 865 N N . ALA A 1 111 ? 7.085 -9.221 -17.875 1.00 92.88 111 ALA A N 1
ATOM 866 C CA . ALA A 1 111 ? 6.740 -7.856 -18.219 1.00 92.88 111 ALA A CA 1
ATOM 867 C C . ALA A 1 111 ? 7.138 -7.549 -19.667 1.00 92.88 111 ALA A C 1
ATOM 869 O O . ALA A 1 111 ? 7.925 -8.239 -20.310 1.00 92.88 111 ALA A O 1
ATOM 870 N N . ASP A 1 112 ? 6.572 -6.476 -20.188 1.00 95.06 112 ASP A N 1
ATOM 871 C CA . ASP A 1 112 ? 6.910 -5.923 -21.483 1.00 95.06 112 ASP A CA 1
ATOM 872 C C . ASP A 1 112 ? 6.725 -4.402 -21.458 1.00 95.06 112 ASP A C 1
ATOM 874 O O . ASP A 1 112 ? 6.355 -3.797 -20.444 1.00 95.06 112 ASP A O 1
ATOM 878 N N . LEU A 1 113 ? 6.971 -3.751 -22.594 1.00 95.75 113 LEU A N 1
ATOM 879 C CA . LEU A 1 113 ? 6.865 -2.298 -22.685 1.00 95.75 113 LEU A CA 1
ATOM 880 C C . LEU A 1 113 ? 5.445 -1.787 -22.374 1.00 95.75 113 LEU A C 1
ATOM 882 O O . LEU A 1 113 ? 5.291 -0.682 -21.849 1.00 95.75 113 LEU A O 1
ATOM 886 N N . GLU A 1 114 ? 4.412 -2.579 -22.674 1.00 96.44 114 GLU A N 1
ATOM 887 C CA . GLU A 1 114 ? 3.022 -2.255 -22.348 1.00 96.44 114 GLU A CA 1
ATOM 888 C C . GLU A 1 114 ? 2.778 -2.327 -20.837 1.00 96.44 114 GLU A C 1
ATOM 890 O O . GLU A 1 114 ? 2.171 -1.425 -20.259 1.00 96.44 114 GLU A O 1
ATOM 895 N N . THR A 1 115 ? 3.307 -3.352 -20.176 1.00 96.75 115 THR A N 1
ATOM 896 C CA . THR A 1 115 ? 3.268 -3.524 -18.719 1.00 96.75 115 THR A CA 1
ATOM 897 C C . THR A 1 115 ? 3.945 -2.356 -18.005 1.00 96.75 115 THR A C 1
ATOM 899 O O . THR A 1 115 ? 3.351 -1.753 -17.109 1.00 96.75 115 THR A O 1
ATOM 902 N N . TRP A 1 116 ? 5.120 -1.932 -18.470 1.00 96.88 116 TRP A N 1
ATOM 903 C CA . TRP A 1 116 ? 5.774 -0.715 -17.979 1.00 96.88 116 TRP A CA 1
ATOM 904 C C . TRP A 1 116 ? 4.951 0.554 -18.241 1.00 96.88 116 TRP A C 1
ATOM 906 O O . TRP A 1 116 ? 4.881 1.447 -17.395 1.00 96.88 116 TRP A O 1
ATOM 916 N N . GLY A 1 117 ? 4.294 0.645 -19.400 1.00 97.12 117 GLY A N 1
ATOM 917 C CA . GLY A 1 117 ? 3.362 1.728 -19.711 1.00 97.12 117 GLY A CA 1
ATOM 918 C C . GLY A 1 117 ? 2.204 1.806 -18.712 1.00 97.12 117 GLY A C 1
ATOM 919 O O . GLY A 1 117 ? 1.913 2.892 -18.201 1.00 97.12 117 GLY A O 1
ATOM 920 N N . ARG A 1 118 ? 1.597 0.656 -18.386 1.00 97.31 118 ARG A N 1
ATOM 921 C CA . ARG A 1 118 ? 0.527 0.524 -17.385 1.00 97.31 118 ARG A CA 1
ATOM 922 C C . ARG A 1 118 ? 1.001 0.919 -15.991 1.00 97.31 118 ARG A C 1
ATOM 924 O O . ARG A 1 118 ? 0.321 1.709 -15.345 1.00 97.31 118 ARG A O 1
ATOM 931 N N . LEU A 1 119 ? 2.191 0.482 -15.569 1.00 97.44 119 LEU A N 1
ATOM 932 C CA . LEU A 1 119 ? 2.788 0.883 -14.290 1.00 97.44 119 LEU A CA 1
ATOM 933 C C . LEU A 1 119 ? 2.897 2.406 -14.166 1.00 97.44 119 LEU A C 1
ATOM 935 O O . LEU A 1 119 ? 2.424 2.998 -13.199 1.00 97.44 119 LEU A O 1
ATOM 939 N N . LEU A 1 120 ? 3.515 3.058 -15.154 1.00 97.38 120 LEU A N 1
ATOM 940 C CA . LEU A 1 120 ? 3.737 4.504 -15.112 1.00 97.38 120 LEU A CA 1
ATOM 941 C C . LEU A 1 120 ? 2.424 5.290 -15.204 1.00 97.38 120 LEU A C 1
ATOM 943 O O . LEU A 1 120 ? 2.347 6.403 -14.688 1.00 97.38 120 LEU A O 1
ATOM 947 N N . ALA A 1 121 ? 1.406 4.764 -15.888 1.00 96.62 121 ALA A N 1
ATOM 948 C CA . ALA A 1 121 ? 0.068 5.348 -15.890 1.00 96.62 121 ALA A CA 1
ATOM 949 C C . ALA A 1 121 ? -0.591 5.217 -14.508 1.00 96.62 121 ALA A C 1
ATOM 951 O O . ALA A 1 121 ? -0.985 6.229 -13.936 1.00 96.62 121 ALA A O 1
ATOM 952 N N . ALA A 1 122 ? -0.600 4.012 -13.933 1.00 96.75 122 ALA A N 1
ATOM 953 C CA . ALA A 1 122 ? -1.174 3.744 -12.619 1.00 96.75 122 ALA A CA 1
ATOM 954 C C . ALA A 1 122 ? -0.506 4.583 -11.518 1.00 96.75 122 ALA A C 1
ATOM 956 O O . ALA A 1 122 ? -1.191 5.147 -10.670 1.00 96.75 122 ALA A O 1
ATOM 957 N N . LEU A 1 123 ? 0.822 4.744 -11.552 1.00 96.50 123 LEU A N 1
ATOM 958 C CA . LEU A 1 123 ? 1.547 5.574 -10.583 1.00 96.50 123 LEU A CA 1
ATOM 959 C C . LEU A 1 123 ? 1.107 7.039 -10.599 1.00 96.50 123 LEU A C 1
ATOM 961 O O . LEU A 1 123 ? 1.017 7.645 -9.533 1.00 96.50 123 LEU A O 1
ATOM 965 N N . ARG A 1 124 ? 0.808 7.603 -11.780 1.00 94.88 124 ARG A N 1
ATOM 966 C CA . ARG A 1 124 ? 0.346 8.999 -11.907 1.00 94.88 124 ARG A CA 1
ATOM 967 C C . ARG A 1 124 ? -0.989 9.241 -11.210 1.00 94.88 124 ARG A C 1
ATOM 969 O O . ARG A 1 124 ? -1.235 10.360 -10.774 1.00 94.88 124 ARG A O 1
ATOM 976 N N . GLU A 1 125 ? -1.831 8.219 -11.143 1.00 92.69 125 GLU A N 1
ATOM 977 C CA . GLU A 1 125 ? -3.176 8.283 -10.563 1.00 92.69 125 GLU A CA 1
ATOM 978 C C . GLU A 1 125 ? -3.223 7.738 -9.128 1.00 92.69 125 GLU A C 1
ATOM 980 O O . GLU A 1 125 ? -4.231 7.868 -8.436 1.00 92.69 125 GLU A O 1
ATOM 985 N N . SER A 1 126 ? -2.129 7.132 -8.667 1.00 92.94 126 SER A N 1
ATOM 986 C CA . SER A 1 126 ? -2.051 6.504 -7.354 1.00 92.94 126 SER A CA 1
ATOM 987 C C . SER A 1 126 ? -1.817 7.508 -6.223 1.00 92.94 126 SER A C 1
ATOM 989 O O . SER A 1 126 ? -1.333 8.622 -6.421 1.00 92.94 126 SER A O 1
ATOM 991 N N . ARG A 1 127 ? -2.073 7.055 -4.991 1.00 93.44 127 ARG A N 1
ATOM 992 C CA . ARG A 1 127 ? -1.661 7.760 -3.766 1.00 93.44 127 ARG A CA 1
ATOM 993 C C . ARG A 1 127 ? -0.154 7.690 -3.492 1.00 93.44 127 ARG A C 1
ATOM 995 O O . ARG A 1 127 ? 0.320 8.333 -2.558 1.00 93.44 127 ARG A O 1
ATOM 1002 N N . TRP A 1 128 ? 0.592 6.878 -4.240 1.00 94.69 128 TRP A N 1
ATOM 1003 C CA . TRP A 1 128 ? 2.004 6.638 -3.974 1.00 94.69 128 TRP A CA 1
ATOM 1004 C C . TRP A 1 128 ? 2.841 7.827 -4.434 1.00 94.69 128 TRP A C 1
ATOM 1006 O O . TRP A 1 128 ? 2.836 8.215 -5.605 1.00 94.69 128 TRP A O 1
ATOM 1016 N N . VAL A 1 129 ? 3.602 8.403 -3.506 1.00 92.62 129 VAL A N 1
ATOM 1017 C CA . VAL A 1 129 ? 4.493 9.519 -3.822 1.00 92.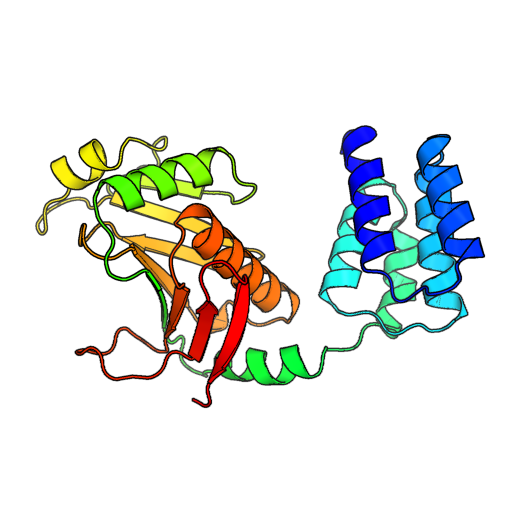62 129 VAL A CA 1
ATOM 1018 C C . VAL A 1 129 ? 5.689 8.969 -4.583 1.00 92.62 129 VAL A C 1
ATOM 1020 O O . VAL A 1 129 ? 6.539 8.290 -4.009 1.00 92.62 129 VAL A O 1
ATOM 1023 N N . CYS A 1 130 ? 5.764 9.273 -5.876 1.00 94.75 130 CYS A N 1
ATOM 1024 C CA . CYS A 1 130 ? 6.835 8.807 -6.744 1.00 94.75 130 CYS A CA 1
ATOM 1025 C C . CYS A 1 130 ? 7.629 9.962 -7.366 1.00 94.75 130 CYS A C 1
ATOM 1027 O O . CYS A 1 130 ? 7.115 11.055 -7.619 1.00 94.75 130 CYS A O 1
ATOM 1029 N N . ARG A 1 131 ? 8.919 9.723 -7.611 1.00 95.38 131 ARG A N 1
ATOM 1030 C CA . ARG A 1 131 ? 9.814 10.640 -8.325 1.00 95.38 131 ARG A CA 1
ATOM 1031 C C . ARG A 1 131 ? 10.678 9.854 -9.293 1.00 95.38 131 ARG A C 1
ATOM 1033 O O . ARG A 1 131 ? 11.347 8.906 -8.891 1.00 95.38 131 ARG A O 1
ATOM 1040 N N . LEU A 1 132 ? 10.685 10.292 -10.546 1.00 95.38 132 LEU A N 1
ATOM 1041 C CA . LEU A 1 132 ? 11.600 9.786 -11.557 1.00 95.38 132 LEU A CA 1
ATOM 1042 C C . LEU A 1 132 ? 12.875 10.627 -11.548 1.00 95.38 132 LEU A C 1
ATOM 1044 O O . LEU A 1 132 ? 12.827 11.856 -11.434 1.00 95.38 132 LEU A O 1
ATOM 1048 N N . PHE A 1 133 ? 14.005 9.956 -11.683 1.00 92.75 133 PHE A N 1
ATOM 1049 C CA . PHE A 1 133 ? 15.320 10.549 -11.817 1.00 92.75 133 PHE A CA 1
ATOM 1050 C C . PHE A 1 133 ? 15.942 10.116 -13.138 1.00 92.75 133 PHE A C 1
ATOM 1052 O O . PHE A 1 133 ? 15.667 9.027 -13.632 1.00 92.75 133 PHE A O 1
ATOM 1059 N N . HIS A 1 134 ? 16.761 10.992 -13.705 1.00 90.12 134 HIS A N 1
ATOM 1060 C CA . HIS A 1 134 ? 17.690 10.681 -14.786 1.00 90.12 134 HIS A CA 1
ATOM 1061 C C . HIS A 1 134 ? 19.060 11.185 -14.328 1.00 90.12 134 HIS A C 1
ATOM 1063 O O . HIS A 1 134 ? 19.241 12.397 -14.128 1.00 90.12 134 HIS A O 1
ATOM 1069 N N . GLY A 1 135 ? 19.965 10.252 -14.019 1.00 86.19 135 GLY A N 1
ATOM 1070 C CA . GLY A 1 135 ? 21.147 10.547 -13.210 1.00 86.19 135 GLY A CA 1
ATOM 1071 C C . GLY A 1 135 ? 20.744 11.122 -11.843 1.00 86.19 135 GLY A C 1
ATOM 1072 O O . GLY A 1 135 ? 19.879 10.594 -11.151 1.00 86.19 135 GLY A O 1
ATOM 1073 N N . GLN A 1 136 ? 21.317 12.263 -11.449 1.00 85.44 136 GLN A N 1
ATOM 1074 C CA . GLN A 1 136 ? 21.005 12.913 -10.160 1.00 85.44 136 GLN A CA 1
ATOM 1075 C C . GLN A 1 136 ? 19.818 13.891 -10.210 1.00 85.44 136 GLN A C 1
ATOM 1077 O O . GLN A 1 136 ? 19.476 14.520 -9.205 1.00 85.44 136 GLN A O 1
ATOM 1082 N N . ARG A 1 137 ? 19.182 14.071 -11.375 1.00 89.88 137 ARG A N 1
ATOM 1083 C CA . ARG A 1 137 ? 18.141 15.086 -11.564 1.00 89.88 137 ARG A CA 1
ATOM 1084 C C . ARG A 1 137 ? 16.749 14.476 -11.479 1.00 89.88 137 ARG A C 1
ATOM 1086 O O . ARG A 1 137 ? 16.410 13.606 -12.273 1.00 89.88 137 ARG A O 1
ATOM 1093 N N . SER A 1 138 ? 15.911 15.021 -10.596 1.00 94.06 138 SER A N 1
ATOM 1094 C CA . SER A 1 138 ? 14.478 14.714 -10.590 1.00 94.06 138 SER A CA 1
ATOM 1095 C C . SER A 1 138 ? 13.775 15.331 -11.803 1.00 94.06 138 SER A C 1
ATOM 1097 O O . SER A 1 138 ? 13.980 16.505 -12.133 1.00 94.06 138 SER A O 1
ATOM 1099 N N . ILE A 1 139 ? 12.941 14.527 -12.456 1.00 93.62 139 ILE A N 1
ATOM 1100 C CA . ILE A 1 139 ? 12.140 14.887 -13.625 1.00 93.62 139 ILE A CA 1
ATOM 1101 C C . ILE A 1 139 ? 10.694 14.397 -13.455 1.00 93.62 139 ILE A C 1
ATOM 1103 O O . ILE A 1 139 ? 10.396 13.550 -12.613 1.00 93.62 139 ILE A O 1
ATOM 1107 N N . SER A 1 140 ? 9.780 14.920 -14.272 1.00 92.06 140 SER A N 1
ATOM 1108 C CA . SER A 1 140 ? 8.416 14.387 -14.363 1.00 92.06 140 SER A CA 1
ATOM 1109 C C . SER A 1 140 ? 8.410 12.987 -14.984 1.00 92.06 140 SER A C 1
ATOM 1111 O O . SER A 1 140 ? 9.255 12.679 -15.825 1.00 92.06 140 SER A O 1
ATOM 1113 N N . LEU A 1 141 ? 7.426 12.158 -14.615 1.00 93.00 141 LEU A N 1
ATOM 1114 C CA . LEU A 1 141 ? 7.235 10.835 -15.216 1.00 93.00 141 LEU A CA 1
ATOM 1115 C C . LEU A 1 141 ? 7.050 10.948 -16.736 1.00 93.00 141 LEU A C 1
ATOM 1117 O O . LEU A 1 141 ? 6.084 11.556 -17.206 1.00 93.00 141 LEU A O 1
ATOM 1121 N N . VAL A 1 142 ? 7.933 10.302 -17.495 1.00 93.38 142 VAL A N 1
ATOM 1122 C CA . VAL A 1 142 ? 7.857 10.177 -18.961 1.00 93.38 142 VAL A CA 1
ATOM 1123 C C . VAL A 1 142 ? 7.267 8.817 -19.367 1.00 93.38 142 VAL A C 1
ATOM 1125 O O . VAL A 1 142 ? 6.742 8.089 -18.523 1.00 93.38 142 VAL A O 1
ATOM 1128 N N . SER A 1 143 ? 7.241 8.497 -20.662 1.00 94.62 143 SER A N 1
ATOM 1129 C CA . SER A 1 143 ? 6.741 7.202 -21.145 1.00 94.62 143 SER A CA 1
ATOM 1130 C C . SER A 1 143 ? 7.779 6.091 -20.960 1.00 94.62 143 SER A C 1
ATOM 1132 O O . SER A 1 143 ? 8.978 6.366 -21.006 1.00 94.62 143 SER A O 1
ATOM 1134 N N . ALA A 1 144 ? 7.333 4.837 -20.832 1.00 94.44 144 ALA A N 1
ATOM 1135 C CA . ALA A 1 144 ? 8.233 3.682 -20.769 1.00 94.44 144 ALA A CA 1
ATOM 1136 C C . ALA A 1 144 ? 9.139 3.604 -22.009 1.00 94.44 144 ALA A C 1
ATOM 1138 O O . ALA A 1 144 ? 10.342 3.404 -21.886 1.00 94.44 144 ALA A O 1
ATOM 1139 N N . ALA A 1 145 ? 8.588 3.873 -23.199 1.00 93.38 145 ALA A N 1
ATOM 1140 C CA . ALA A 1 145 ? 9.357 3.923 -24.442 1.00 93.38 145 ALA A CA 1
ATOM 1141 C C . ALA A 1 145 ? 10.478 4.973 -24.393 1.00 93.38 145 ALA A C 1
ATOM 1143 O O . ALA A 1 145 ? 11.579 4.713 -24.861 1.00 93.38 145 ALA A O 1
ATOM 1144 N N . THR A 1 146 ? 10.223 6.144 -23.799 1.00 92.25 146 THR A N 1
ATOM 1145 C CA . THR A 1 146 ? 11.250 7.180 -23.603 1.00 92.25 146 THR A CA 1
ATOM 1146 C C . THR A 1 146 ? 12.350 6.704 -22.662 1.00 92.25 146 THR A C 1
ATOM 1148 O O . THR A 1 146 ? 13.522 6.919 -22.954 1.00 92.25 146 THR A O 1
ATOM 1151 N N . ILE A 1 147 ? 11.974 6.057 -21.557 1.00 92.12 147 ILE A N 1
ATOM 1152 C CA . ILE A 1 147 ? 12.921 5.559 -20.557 1.00 92.12 147 ILE A CA 1
ATOM 1153 C C . ILE A 1 147 ? 13.837 4.503 -21.177 1.00 92.12 147 ILE A C 1
ATOM 1155 O O . ILE A 1 147 ? 15.053 4.667 -21.161 1.00 92.12 147 ILE A O 1
ATOM 1159 N N . PHE A 1 148 ? 13.267 3.474 -21.807 1.00 90.62 148 PHE A N 1
ATOM 1160 C CA . PHE A 1 148 ? 14.045 2.377 -22.384 1.00 90.62 148 PHE A CA 1
ATOM 1161 C C . PHE A 1 148 ? 14.792 2.752 -23.669 1.00 90.62 148 PHE A C 1
ATOM 1163 O O . PHE A 1 148 ? 15.823 2.156 -23.955 1.00 90.62 148 PHE A O 1
ATOM 1170 N N . ALA A 1 149 ? 14.338 3.757 -24.428 1.00 86.94 149 ALA A N 1
ATOM 1171 C CA . ALA A 1 149 ? 15.119 4.291 -25.548 1.00 86.94 149 ALA A CA 1
ATOM 1172 C C . ALA A 1 149 ? 16.353 5.086 -25.085 1.00 86.94 149 ALA A C 1
ATOM 1174 O O . ALA A 1 149 ? 17.321 5.194 -25.836 1.00 86.94 149 ALA A O 1
ATOM 1175 N N . GLY A 1 150 ? 16.302 5.670 -23.882 1.00 74.81 150 GLY A N 1
ATOM 1176 C CA . GLY A 1 150 ? 17.407 6.416 -23.276 1.00 74.81 150 GLY A CA 1
ATOM 1177 C C . GLY A 1 150 ? 18.293 5.587 -22.343 1.00 74.81 150 GLY A C 1
ATOM 1178 O O . GLY A 1 150 ? 19.380 6.041 -21.999 1.00 74.81 150 GLY A O 1
ATOM 1179 N N . ALA A 1 151 ? 17.853 4.394 -21.936 1.00 68.50 151 ALA A N 1
ATOM 1180 C CA . ALA A 1 151 ? 18.602 3.520 -21.045 1.00 68.50 151 ALA A CA 1
ATOM 1181 C C . ALA A 1 151 ? 19.837 2.950 -21.764 1.00 68.50 151 ALA A C 1
ATOM 1183 O O . ALA A 1 151 ? 19.723 2.221 -22.748 1.00 68.50 151 ALA A O 1
ATOM 1184 N N . SER A 1 152 ? 21.027 3.283 -21.261 1.00 61.59 152 SER A N 1
ATOM 1185 C CA . SER A 1 152 ? 22.296 2.686 -21.679 1.00 61.59 152 SER A CA 1
ATOM 1186 C C . SER A 1 152 ? 22.955 2.015 -20.471 1.00 61.59 152 SER A C 1
ATOM 1188 O O . SER A 1 152 ? 22.973 2.623 -19.401 1.00 61.59 152 SER A O 1
ATOM 1190 N N . PRO A 1 153 ? 23.560 0.821 -20.613 1.00 57.09 153 PRO A N 1
ATOM 1191 C CA . PRO A 1 153 ? 24.359 0.204 -19.549 1.00 57.09 153 PRO A CA 1
ATOM 1192 C C . PRO A 1 153 ? 25.555 1.062 -19.094 1.00 57.09 153 PRO A C 1
ATOM 1194 O O . PRO A 1 153 ? 26.126 0.815 -18.037 1.00 57.09 153 PRO A O 1
ATOM 1197 N N . GLU A 1 154 ? 25.956 2.050 -19.902 1.00 54.94 154 GLU A N 1
ATOM 1198 C CA . GLU A 1 154 ? 27.190 2.826 -19.738 1.00 54.94 154 GLU A CA 1
ATOM 1199 C C . GLU A 1 154 ? 26.959 4.279 -19.255 1.00 54.94 154 GLU A C 1
ATOM 1201 O O . GLU A 1 154 ? 27.934 5.002 -19.050 1.00 54.94 154 GLU A O 1
ATOM 1206 N N . ALA A 1 155 ? 25.708 4.739 -19.069 1.00 54.12 155 ALA A N 1
ATOM 1207 C CA . ALA A 1 155 ? 25.402 6.129 -18.685 1.00 54.12 155 ALA A CA 1
ATOM 1208 C C . ALA A 1 155 ? 24.074 6.301 -17.919 1.00 54.12 155 ALA A C 1
ATOM 1210 O O . ALA A 1 155 ? 23.156 5.508 -18.103 1.00 54.12 155 ALA A O 1
ATOM 1211 N N . ASP A 1 156 ? 24.013 7.368 -17.099 1.00 57.59 156 ASP A N 1
ATOM 1212 C CA . ASP A 1 156 ? 22.873 7.919 -16.334 1.00 57.59 156 ASP A CA 1
ATOM 1213 C C . ASP A 1 156 ? 21.544 7.176 -16.532 1.00 57.59 156 ASP A C 1
ATOM 1215 O O . ASP A 1 156 ? 20.713 7.531 -17.369 1.00 57.59 156 ASP A O 1
ATOM 1219 N N . THR A 1 157 ? 21.332 6.134 -15.732 1.00 77.31 157 THR A N 1
ATOM 1220 C CA . THR A 1 157 ? 20.107 5.346 -15.795 1.00 77.31 157 THR A CA 1
ATOM 1221 C C . THR A 1 157 ? 18.934 6.135 -15.232 1.00 77.31 157 THR A C 1
ATOM 1223 O O . THR A 1 157 ? 19.076 7.031 -14.389 1.00 77.31 157 THR A O 1
ATOM 1226 N N . TYR A 1 158 ? 17.746 5.824 -15.738 1.00 89.56 158 TYR A N 1
ATOM 1227 C CA . TYR A 1 158 ? 16.526 6.264 -15.089 1.00 89.56 158 TYR A CA 1
ATOM 1228 C C . TYR A 1 158 ? 16.344 5.473 -13.795 1.00 89.56 158 TYR A C 1
ATOM 1230 O O . TYR A 1 158 ? 16.509 4.255 -13.801 1.00 89.56 158 TYR A O 1
ATOM 1238 N N . ASP A 1 159 ? 15.948 6.161 -12.727 1.00 91.62 159 ASP A N 1
ATOM 1239 C CA . ASP A 1 159 ? 15.593 5.546 -11.448 1.00 91.62 159 ASP A CA 1
ATOM 1240 C C . ASP A 1 159 ? 14.244 6.084 -10.985 1.00 91.62 159 ASP A C 1
ATOM 1242 O O . ASP A 1 159 ? 14.029 7.297 -10.899 1.00 91.62 159 ASP A O 1
ATOM 1246 N N . LEU A 1 160 ? 13.325 5.190 -10.651 1.00 95.25 160 LEU A N 1
ATOM 1247 C CA . LEU A 1 160 ? 12.052 5.543 -10.047 1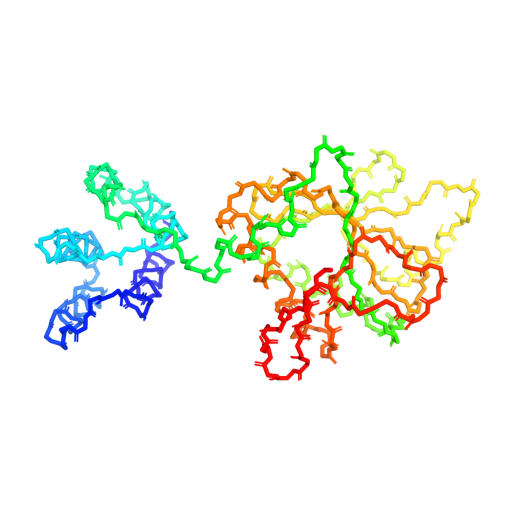.00 95.25 160 LEU A CA 1
ATOM 1248 C C . LEU A 1 160 ? 12.133 5.289 -8.544 1.00 95.25 160 LEU A C 1
ATOM 1250 O O . LEU A 1 160 ? 12.439 4.184 -8.118 1.00 95.25 160 LEU A O 1
ATOM 1254 N N . ARG A 1 161 ? 11.836 6.299 -7.728 1.00 96.00 161 ARG A N 1
ATOM 1255 C CA . ARG A 1 161 ? 11.746 6.154 -6.268 1.00 96.00 161 ARG A CA 1
ATOM 1256 C C . ARG A 1 161 ? 10.315 6.362 -5.819 1.00 96.00 161 ARG A C 1
ATOM 1258 O O . ARG A 1 161 ? 9.687 7.330 -6.250 1.00 96.00 161 ARG A O 1
ATOM 1265 N N . ILE A 1 162 ? 9.827 5.483 -4.954 1.00 96.06 162 ILE A N 1
ATOM 1266 C CA . ILE A 1 162 ? 8.460 5.511 -4.434 1.00 96.06 162 ILE A CA 1
ATOM 1267 C C . ILE A 1 162 ? 8.510 5.439 -2.910 1.00 96.06 162 ILE A C 1
ATOM 1269 O O . ILE A 1 162 ? 9.231 4.620 -2.348 1.00 96.06 162 ILE A O 1
ATOM 1273 N N . THR A 1 163 ? 7.740 6.294 -2.245 1.00 93.50 163 THR A N 1
ATOM 1274 C CA . THR A 1 163 ? 7.512 6.218 -0.799 1.00 93.50 163 THR A CA 1
ATOM 1275 C C . THR A 1 163 ? 6.317 5.309 -0.511 1.00 93.50 163 THR A C 1
ATOM 1277 O O . THR A 1 163 ? 5.224 5.544 -1.032 1.00 93.50 163 THR A O 1
ATOM 1280 N N . VAL A 1 164 ? 6.527 4.289 0.321 1.00 90.62 164 VAL A N 1
ATOM 1281 C CA . VAL A 1 164 ? 5.537 3.288 0.736 1.00 90.62 164 VAL A CA 1
ATOM 1282 C C . VAL A 1 164 ? 5.522 3.239 2.265 1.00 90.62 164 VAL A C 1
ATOM 1284 O O . VAL A 1 164 ? 6.381 2.620 2.890 1.00 90.62 164 VAL A O 1
ATOM 1287 N N . GLY A 1 165 ? 4.567 3.943 2.879 1.00 83.81 165 GLY A N 1
ATOM 1288 C CA . GLY A 1 165 ? 4.609 4.214 4.319 1.00 83.81 165 GLY A CA 1
ATOM 1289 C C . GLY A 1 165 ? 5.865 5.005 4.686 1.00 83.81 165 GLY A C 1
ATOM 1290 O O . GLY A 1 165 ? 6.171 6.007 4.041 1.00 83.81 165 GLY A O 1
ATOM 1291 N N . ASP A 1 166 ? 6.609 4.511 5.673 1.00 81.94 166 ASP A N 1
ATOM 1292 C CA . ASP A 1 166 ? 7.893 5.091 6.094 1.00 81.94 166 ASP A CA 1
ATOM 1293 C C . ASP A 1 166 ? 9.098 4.516 5.327 1.00 81.94 166 ASP A C 1
ATOM 1295 O O . ASP A 1 166 ? 10.234 4.948 5.528 1.00 81.94 166 ASP A O 1
ATOM 1299 N N . ALA A 1 167 ? 8.863 3.547 4.436 1.00 87.62 167 ALA A N 1
ATOM 1300 C CA . ALA A 1 167 ? 9.887 2.974 3.579 1.00 87.62 167 ALA A CA 1
ATOM 1301 C C . ALA A 1 167 ? 9.952 3.703 2.231 1.00 87.62 167 ALA A C 1
ATOM 1303 O O . ALA A 1 167 ? 8.978 4.276 1.735 1.00 87.62 167 ALA A O 1
ATOM 1304 N N . TRP A 1 168 ? 11.113 3.645 1.595 1.00 91.81 168 TRP A N 1
ATOM 1305 C CA . TRP A 1 168 ? 11.285 4.004 0.198 1.00 91.81 168 TRP A CA 1
ATOM 1306 C C . TRP A 1 168 ? 11.806 2.796 -0.568 1.00 91.81 168 TRP A C 1
ATOM 1308 O O . TRP A 1 168 ? 12.747 2.114 -0.154 1.00 91.81 168 TRP A O 1
ATOM 1318 N N . ILE A 1 169 ? 11.176 2.558 -1.708 1.00 94.94 169 ILE A N 1
ATOM 1319 C CA . ILE A 1 169 ? 11.555 1.522 -2.657 1.00 94.94 169 ILE A CA 1
ATOM 1320 C C . ILE A 1 169 ? 12.074 2.204 -3.920 1.00 94.94 169 ILE A C 1
ATOM 1322 O O . ILE A 1 169 ? 11.652 3.319 -4.263 1.00 94.94 169 ILE A O 1
ATOM 1326 N N . TRP A 1 170 ? 13.003 1.562 -4.612 1.00 94.06 170 TRP A N 1
ATOM 1327 C CA . TRP A 1 170 ? 13.559 2.080 -5.852 1.00 94.06 170 TRP A CA 1
ATOM 1328 C C . TRP A 1 170 ? 13.459 1.044 -6.961 1.00 94.06 170 TRP A C 1
ATOM 1330 O O . TRP A 1 170 ? 13.573 -0.149 -6.726 1.00 94.06 170 TRP A O 1
ATOM 1340 N N . CYS A 1 171 ? 13.222 1.519 -8.172 1.00 93.88 171 CYS A N 1
ATOM 1341 C CA . CYS A 1 171 ? 13.069 0.708 -9.362 1.00 93.88 171 CYS A CA 1
ATOM 1342 C C . CYS A 1 171 ? 14.042 1.210 -10.418 1.00 93.88 171 CYS A C 1
ATOM 1344 O O . CYS A 1 171 ? 14.039 2.395 -10.777 1.00 93.88 171 CYS A O 1
ATOM 1346 N N . HIS A 1 172 ? 14.877 0.290 -10.880 1.00 88.75 172 HIS A N 1
ATOM 1347 C CA . HIS A 1 172 ? 15.804 0.512 -11.972 1.00 88.75 172 HIS A CA 1
ATOM 1348 C C . HIS A 1 172 ? 15.188 -0.002 -13.273 1.00 88.75 172 HIS A C 1
ATOM 1350 O O . HIS A 1 172 ? 14.529 -1.039 -13.303 1.00 88.75 172 HIS A O 1
ATOM 1356 N N . PHE A 1 173 ? 15.427 0.706 -14.373 1.00 89.38 173 PHE A N 1
ATOM 1357 C CA . PHE A 1 173 ? 14.917 0.325 -15.693 1.00 89.38 173 PHE A CA 1
ATOM 1358 C C . PHE A 1 173 ? 15.978 -0.461 -16.481 1.00 89.38 173 PHE A C 1
ATOM 1360 O O . PHE A 1 173 ? 16.415 -0.024 -17.546 1.00 89.38 173 PHE A O 1
ATOM 1367 N N . TYR A 1 174 ? 16.433 -1.597 -15.938 1.00 84.50 174 TYR A N 1
ATOM 1368 C CA . TYR A 1 174 ? 17.485 -2.420 -16.558 1.00 84.50 174 TYR A CA 1
ATOM 1369 C C . TYR A 1 174 ? 16.974 -3.347 -17.661 1.00 84.50 174 TYR A C 1
ATOM 1371 O O . TYR A 1 174 ? 17.671 -3.578 -18.649 1.00 84.50 174 TYR A O 1
ATOM 1379 N N . SER A 1 175 ? 15.758 -3.864 -17.507 1.00 87.25 175 SER A N 1
ATOM 1380 C CA . SER A 1 175 ? 15.160 -4.836 -18.414 1.00 87.25 175 SER A CA 1
ATOM 1381 C C . SER A 1 175 ? 13.713 -4.459 -18.699 1.00 87.25 175 SER A C 1
ATOM 1383 O O . SER A 1 175 ? 12.984 -3.994 -17.827 1.00 87.25 175 SER A O 1
ATOM 1385 N N . VAL A 1 176 ? 13.286 -4.657 -19.946 1.00 91.06 176 VAL A N 1
ATOM 1386 C CA . VAL A 1 176 ? 11.875 -4.506 -20.331 1.00 91.06 176 VAL A CA 1
ATOM 1387 C C . VAL A 1 176 ? 11.051 -5.711 -19.860 1.00 91.06 176 VAL A C 1
ATOM 1389 O O . VAL A 1 176 ? 9.840 -5.584 -19.705 1.00 91.06 176 VAL A O 1
ATOM 1392 N N . ASN A 1 177 ? 11.703 -6.851 -19.606 1.00 91.25 177 ASN A N 1
ATOM 1393 C CA . ASN A 1 177 ? 11.050 -8.143 -19.382 1.00 91.25 177 ASN A CA 1
ATOM 1394 C C . ASN A 1 177 ? 10.649 -8.405 -17.923 1.00 91.25 177 ASN A C 1
ATOM 1396 O O . ASN A 1 177 ? 9.974 -9.389 -17.629 1.00 91.25 177 ASN A O 1
ATOM 1400 N N . GLU A 1 178 ? 11.065 -7.540 -17.004 1.00 91.31 178 GLU A N 1
ATOM 1401 C CA . GLU A 1 178 ? 10.728 -7.634 -15.588 1.00 91.31 178 GLU A CA 1
ATOM 1402 C C . GLU A 1 178 ? 10.508 -6.237 -15.020 1.00 91.31 178 GLU A C 1
ATOM 1404 O O . GLU A 1 178 ? 11.133 -5.282 -15.474 1.00 91.31 178 GLU A O 1
ATOM 1409 N N . VAL A 1 179 ? 9.614 -6.117 -14.043 1.00 94.12 179 VAL A N 1
ATOM 1410 C CA . VAL A 1 179 ? 9.525 -4.932 -13.186 1.00 94.12 179 VAL A CA 1
ATOM 1411 C C . VAL A 1 179 ? 10.093 -5.316 -11.833 1.00 94.12 179 VAL A C 1
ATOM 1413 O O . VAL A 1 179 ? 9.601 -6.256 -11.209 1.00 94.12 179 VAL A O 1
ATOM 1416 N N . GLU A 1 180 ? 11.083 -4.561 -11.375 1.00 93.56 180 GLU A N 1
ATOM 1417 C CA . GLU A 1 180 ? 11.775 -4.794 -10.113 1.00 93.56 180 GLU A CA 1
ATOM 1418 C C . GLU A 1 180 ? 11.743 -3.540 -9.239 1.00 93.56 180 GLU A C 1
ATOM 1420 O O . GLU A 1 180 ? 12.080 -2.442 -9.695 1.00 93.56 180 GLU A O 1
ATOM 1425 N N . PHE A 1 181 ? 11.354 -3.711 -7.975 1.00 95.25 181 PHE A N 1
ATOM 1426 C CA . PHE A 1 181 ? 11.542 -2.710 -6.930 1.00 95.25 181 PHE A CA 1
ATOM 1427 C C . PHE A 1 181 ? 12.378 -3.286 -5.799 1.00 95.25 181 PHE A C 1
ATOM 1429 O O . PHE A 1 181 ? 11.953 -4.235 -5.147 1.00 95.25 181 PHE A O 1
ATOM 1436 N N . SER A 1 182 ? 13.496 -2.651 -5.495 1.00 93.00 182 SER A N 1
ATOM 1437 C CA . SER A 1 182 ? 14.360 -3.034 -4.388 1.00 93.00 182 SER A CA 1
ATOM 1438 C C . SER A 1 182 ? 14.155 -2.102 -3.194 1.00 93.00 182 SER A C 1
ATOM 1440 O O . SER A 1 182 ? 13.818 -0.921 -3.341 1.00 93.00 182 SER A O 1
ATOM 1442 N N . PHE A 1 183 ? 14.349 -2.629 -1.990 1.00 92.62 183 PHE A N 1
ATOM 1443 C CA . PHE A 1 183 ? 14.361 -1.861 -0.746 1.00 92.62 183 PHE A CA 1
ATOM 1444 C C . PHE A 1 183 ? 15.228 -2.529 0.317 1.00 92.62 183 PHE A C 1
ATOM 1446 O O . PHE A 1 183 ? 15.562 -3.701 0.214 1.00 92.62 183 PHE A O 1
ATOM 1453 N N . GLN A 1 184 ? 15.597 -1.796 1.365 1.00 91.12 184 GLN A N 1
ATOM 1454 C CA . GLN A 1 184 ? 16.322 -2.391 2.493 1.00 91.12 184 GLN A CA 1
ATOM 1455 C C . GLN A 1 184 ? 15.332 -3.012 3.478 1.00 91.12 184 GLN A C 1
ATOM 1457 O O . GLN A 1 184 ? 14.437 -2.315 3.958 1.00 91.12 184 GLN A O 1
ATOM 1462 N N . ALA A 1 185 ? 15.528 -4.282 3.837 1.00 89.31 185 ALA A N 1
ATOM 1463 C CA . ALA A 1 185 ? 14.651 -5.027 4.740 1.00 89.31 185 ALA A CA 1
ATOM 1464 C C . ALA A 1 185 ? 14.415 -4.287 6.066 1.00 89.31 185 ALA A C 1
ATOM 1466 O O . ALA A 1 185 ? 13.279 -4.178 6.519 1.00 89.31 185 ALA A O 1
ATOM 1467 N N . GLY A 1 186 ? 15.471 -3.686 6.627 1.00 87.75 186 GLY A N 1
ATOM 1468 C CA . GLY A 1 186 ? 15.413 -2.937 7.886 1.00 87.75 186 GLY A CA 1
ATOM 1469 C C . GLY A 1 186 ? 14.505 -1.698 7.872 1.00 87.75 186 GLY A C 1
ATOM 1470 O O . GLY A 1 186 ? 14.209 -1.165 8.937 1.00 87.75 186 GLY A O 1
ATOM 1471 N N . GLN A 1 187 ? 14.030 -1.243 6.704 1.00 89.62 187 GLN A N 1
ATOM 1472 C CA . GLN A 1 187 ? 13.006 -0.191 6.622 1.00 89.62 187 GLN A CA 1
ATOM 1473 C C . GLN A 1 187 ? 11.631 -0.685 7.098 1.00 89.62 187 GLN A C 1
ATOM 1475 O O . GLN A 1 187 ? 10.798 0.111 7.526 1.00 89.62 187 GLN A O 1
ATOM 1480 N N . ILE A 1 188 ? 11.389 -1.998 7.066 1.00 89.38 188 ILE A N 1
ATOM 1481 C CA . ILE A 1 188 ? 10.136 -2.618 7.498 1.00 89.38 188 ILE A CA 1
ATOM 1482 C C . ILE A 1 188 ? 10.266 -3.030 8.967 1.00 89.38 188 ILE A C 1
ATOM 1484 O O . ILE A 1 188 ? 10.361 -4.204 9.317 1.00 89.38 188 ILE A O 1
ATOM 1488 N N . ALA A 1 189 ? 10.312 -2.025 9.842 1.00 83.56 189 ALA A N 1
ATOM 1489 C CA . ALA A 1 189 ? 10.518 -2.206 11.282 1.00 83.56 189 ALA A CA 1
ATOM 1490 C C . ALA A 1 189 ? 9.215 -2.216 12.104 1.00 83.56 189 ALA A C 1
ATOM 1492 O O . ALA A 1 189 ? 9.251 -2.416 13.318 1.00 83.56 189 ALA A O 1
ATOM 1493 N N . SER A 1 190 ? 8.066 -1.979 11.469 1.00 80.81 190 SER A N 1
ATOM 1494 C CA . SER A 1 190 ? 6.769 -1.867 12.138 1.00 80.81 190 SER A CA 1
ATOM 1495 C C . SER A 1 190 ? 5.667 -2.553 11.340 1.00 80.81 190 SER A C 1
ATOM 1497 O O . SER A 1 190 ? 5.738 -2.654 10.112 1.00 80.81 190 SER A O 1
ATOM 1499 N N . ALA A 1 191 ? 4.611 -2.982 12.035 1.00 80.94 191 ALA A N 1
ATOM 1500 C CA . ALA A 1 191 ? 3.425 -3.554 11.399 1.00 80.94 191 ALA A CA 1
ATOM 1501 C C . ALA A 1 191 ? 2.820 -2.599 10.357 1.00 80.94 191 ALA A C 1
ATOM 1503 O O . ALA A 1 191 ? 2.416 -3.034 9.287 1.00 80.94 191 ALA A O 1
ATOM 1504 N N . PHE A 1 192 ? 2.839 -1.291 10.625 1.00 80.56 192 PHE A N 1
ATOM 1505 C CA . PHE A 1 192 ? 2.380 -0.284 9.673 1.00 80.56 192 PHE A CA 1
ATOM 1506 C C . PHE A 1 192 ? 3.210 -0.274 8.378 1.00 80.56 192 PHE A C 1
ATOM 1508 O O . PHE A 1 192 ? 2.637 -0.310 7.291 1.00 80.56 192 PHE A O 1
ATOM 1515 N N . ALA A 1 193 ? 4.544 -0.281 8.476 1.00 86.00 193 ALA A N 1
ATOM 1516 C CA . ALA A 1 193 ? 5.417 -0.319 7.301 1.00 86.00 193 ALA A CA 1
ATOM 1517 C C . ALA A 1 193 ? 5.201 -1.600 6.476 1.00 86.00 193 ALA A C 1
ATOM 1519 O O . ALA A 1 193 ? 5.118 -1.544 5.249 1.00 86.00 193 ALA A O 1
ATOM 1520 N N . LEU A 1 194 ? 5.042 -2.743 7.151 1.00 88.69 194 LEU A N 1
ATOM 1521 C CA . LEU A 1 194 ? 4.723 -4.016 6.508 1.00 88.69 194 LEU A CA 1
ATOM 1522 C C . LEU A 1 194 ? 3.379 -3.959 5.773 1.00 88.69 194 LEU A C 1
ATOM 1524 O O . LEU A 1 194 ? 3.270 -4.416 4.639 1.00 88.69 194 LEU A O 1
ATOM 1528 N N . GLU A 1 195 ? 2.353 -3.397 6.402 1.00 86.75 195 GLU A N 1
ATOM 1529 C CA . GLU A 1 195 ? 1.038 -3.284 5.783 1.00 86.75 195 GLU A CA 1
ATOM 1530 C C . GLU A 1 195 ? 1.054 -2.361 4.566 1.00 86.75 195 GLU A C 1
ATOM 1532 O O . GLU A 1 195 ? 0.471 -2.712 3.543 1.00 86.75 195 GLU A O 1
ATOM 1537 N N . GLN A 1 196 ? 1.767 -1.231 4.624 1.00 91.00 196 GLN A N 1
ATOM 1538 C CA . GLN A 1 196 ? 1.930 -0.361 3.456 1.00 91.00 196 GLN A CA 1
ATOM 1539 C C . GLN A 1 196 ? 2.661 -1.078 2.313 1.00 91.00 196 GLN A C 1
ATOM 1541 O O . GLN A 1 196 ? 2.259 -0.939 1.158 1.00 91.00 196 GLN A O 1
ATOM 1546 N N . LEU A 1 197 ? 3.672 -1.897 2.622 1.00 94.44 197 LEU A N 1
ATOM 1547 C CA . LEU A 1 197 ? 4.351 -2.737 1.634 1.00 94.44 197 LEU A CA 1
ATOM 1548 C C . LEU A 1 197 ? 3.393 -3.752 0.992 1.00 94.44 197 LEU A C 1
ATOM 1550 O O . LEU A 1 197 ? 3.351 -3.879 -0.231 1.00 94.44 197 LEU A O 1
ATOM 1554 N N . VAL A 1 198 ? 2.587 -4.447 1.796 1.00 93.25 198 VAL A N 1
ATOM 1555 C CA . VAL A 1 198 ? 1.588 -5.410 1.305 1.00 93.25 198 VAL A CA 1
ATOM 1556 C C . VAL A 1 198 ? 0.510 -4.717 0.465 1.00 93.25 198 VAL A C 1
ATOM 1558 O O . VAL A 1 198 ? 0.134 -5.223 -0.593 1.00 93.25 198 VAL A O 1
ATOM 1561 N N . GLU A 1 199 ? 0.016 -3.555 0.898 1.00 93.56 199 GLU A N 1
ATOM 1562 C CA . GLU A 1 199 ? -0.932 -2.738 0.131 1.00 93.56 199 GLU A CA 1
ATOM 1563 C C . GLU A 1 199 ? -0.325 -2.291 -1.205 1.00 93.56 199 GLU A C 1
ATOM 1565 O O . GLU A 1 199 ? -1.009 -2.336 -2.228 1.00 93.56 199 GLU A O 1
ATOM 1570 N N . PHE A 1 200 ? 0.959 -1.923 -1.226 1.00 96.62 200 PHE A N 1
ATOM 1571 C CA . PHE A 1 200 ? 1.680 -1.611 -2.458 1.00 96.62 200 PHE A CA 1
ATOM 1572 C C . PHE A 1 200 ? 1.764 -2.823 -3.393 1.00 96.62 200 PHE A C 1
ATOM 1574 O O . PHE A 1 200 ? 1.425 -2.701 -4.568 1.00 96.62 200 PHE A O 1
ATOM 1581 N N . MET A 1 201 ? 2.136 -4.004 -2.886 1.00 97.19 201 MET A N 1
ATOM 1582 C CA . MET A 1 201 ? 2.193 -5.232 -3.692 1.00 97.19 201 MET A CA 1
ATOM 1583 C C . MET A 1 201 ? 0.823 -5.610 -4.275 1.00 97.19 201 MET A C 1
ATOM 1585 O O . MET A 1 201 ? 0.737 -6.009 -5.436 1.00 97.19 201 MET A O 1
ATOM 1589 N N . ARG A 1 202 ? -0.261 -5.447 -3.505 1.00 95.88 202 ARG A N 1
ATOM 1590 C CA . ARG A 1 202 ? -1.637 -5.669 -3.986 1.00 95.88 202 ARG A CA 1
ATOM 1591 C C . ARG A 1 202 ? -2.035 -4.692 -5.078 1.00 95.88 202 ARG A C 1
ATOM 1593 O O . ARG A 1 202 ? -2.493 -5.120 -6.133 1.00 95.88 202 ARG A O 1
ATOM 1600 N N . TRP A 1 203 ? -1.801 -3.405 -4.846 1.00 96.88 203 TRP A N 1
ATOM 1601 C CA . TRP A 1 203 ? -2.053 -2.367 -5.839 1.00 96.88 203 TRP A CA 1
ATOM 1602 C C . TRP A 1 203 ? -1.262 -2.615 -7.134 1.00 96.88 203 TRP A C 1
ATOM 1604 O O . TRP A 1 203 ? -1.801 -2.450 -8.229 1.00 96.88 203 TRP A O 1
ATOM 1614 N N . LEU A 1 204 ? -0.004 -3.050 -7.022 1.00 97.31 204 LEU A N 1
ATOM 1615 C CA . LEU A 1 204 ? 0.842 -3.375 -8.168 1.00 97.31 204 LEU A CA 1
ATOM 1616 C C . LEU A 1 204 ? 0.288 -4.575 -8.951 1.00 97.31 204 LEU A C 1
ATOM 1618 O O . LEU A 1 204 ? 0.186 -4.512 -10.175 1.00 97.31 204 LEU A O 1
ATOM 1622 N N . SER A 1 205 ? -0.119 -5.638 -8.248 1.00 96.75 205 SER A N 1
ATOM 1623 C CA . SER A 1 205 ? -0.706 -6.840 -8.853 1.00 96.75 205 SER A CA 1
ATOM 1624 C C . SER A 1 205 ? -1.980 -6.518 -9.628 1.00 96.75 205 SER A C 1
ATOM 1626 O O . SER A 1 205 ? -2.139 -6.945 -10.774 1.00 96.75 205 SER A O 1
ATOM 1628 N N . GLU A 1 206 ? -2.859 -5.711 -9.032 1.00 95.88 206 GLU A N 1
ATOM 1629 C CA . GLU A 1 206 ? -4.095 -5.252 -9.659 1.00 95.88 206 GLU A CA 1
ATOM 1630 C C . GLU A 1 206 ? -3.811 -4.381 -10.890 1.00 95.88 206 GLU A C 1
ATOM 1632 O O . GLU A 1 206 ? -4.328 -4.650 -11.974 1.00 95.88 206 GLU A O 1
ATOM 1637 N N . SER A 1 207 ? -2.930 -3.387 -10.749 1.00 96.31 207 SER A N 1
ATOM 1638 C CA . SER A 1 207 ? -2.614 -2.423 -11.812 1.00 96.31 207 SER A CA 1
ATOM 1639 C C . SER A 1 207 ? -1.982 -3.077 -13.041 1.00 96.31 207 SER A C 1
ATOM 1641 O O . SER A 1 207 ? -2.199 -2.635 -14.172 1.00 96.31 207 SER A O 1
ATOM 1643 N N . LEU A 1 208 ? -1.184 -4.127 -12.833 1.00 95.81 208 LEU A N 1
ATOM 1644 C CA . LEU A 1 208 ? -0.476 -4.820 -13.909 1.00 95.81 208 LEU A CA 1
ATOM 1645 C C . LEU A 1 208 ? -1.192 -6.085 -14.384 1.00 95.81 208 LEU A C 1
ATOM 1647 O O . LEU A 1 208 ? -0.859 -6.604 -15.451 1.00 95.81 208 LEU A O 1
ATOM 1651 N N . ALA A 1 209 ? -2.215 -6.534 -13.653 1.00 94.81 209 ALA A N 1
ATOM 1652 C CA . ALA A 1 209 ? -2.843 -7.834 -13.839 1.00 94.81 209 ALA A CA 1
ATOM 1653 C C . ALA A 1 209 ? -1.785 -8.952 -13.900 1.00 94.81 209 ALA A C 1
ATOM 1655 O O . ALA A 1 209 ? -1.770 -9.755 -14.838 1.00 94.81 209 ALA A O 1
ATOM 1656 N N . SER A 1 210 ? -0.922 -8.992 -12.881 1.00 94.56 210 SER A N 1
ATOM 1657 C CA . SER A 1 210 ? 0.194 -9.937 -12.757 1.00 94.56 210 SER A CA 1
ATOM 1658 C C . SER A 1 210 ? 0.402 -10.383 -11.312 1.00 94.56 210 SER A C 1
ATOM 1660 O O . SER A 1 210 ? 0.003 -9.692 -10.374 1.00 94.56 210 SER A O 1
ATOM 1662 N N . ASP A 1 211 ? 1.041 -11.536 -11.136 1.00 94.69 211 ASP A N 1
ATOM 1663 C CA . ASP A 1 211 ? 1.517 -11.969 -9.824 1.00 94.69 211 ASP A CA 1
ATOM 1664 C C . ASP A 1 211 ? 2.665 -11.062 -9.367 1.00 94.69 211 ASP A C 1
ATOM 1666 O O . ASP A 1 211 ? 3.521 -10.684 -10.171 1.00 94.69 211 ASP A O 1
ATOM 1670 N N . VAL A 1 212 ? 2.695 -10.735 -8.075 1.00 95.69 212 VAL A N 1
ATOM 1671 C CA . VAL A 1 212 ? 3.752 -9.913 -7.471 1.00 95.69 212 VAL A CA 1
ATOM 1672 C C . VAL A 1 212 ? 4.454 -10.718 -6.391 1.00 95.69 212 VAL A C 1
ATOM 1674 O O . VAL A 1 212 ? 3.821 -11.193 -5.447 1.00 95.69 212 VAL A O 1
ATOM 1677 N N . LYS A 1 213 ? 5.770 -10.866 -6.520 1.00 93.94 213 LYS A N 1
ATOM 1678 C CA . LYS A 1 213 ? 6.607 -11.678 -5.627 1.00 93.94 213 LYS A CA 1
ATOM 1679 C C . LYS A 1 213 ? 7.522 -10.784 -4.803 1.00 93.94 213 LYS A C 1
ATOM 1681 O O . LYS A 1 213 ? 8.052 -9.834 -5.353 1.00 93.94 213 LYS A O 1
ATOM 1686 N N . LEU A 1 214 ? 7.744 -11.107 -3.531 1.00 92.81 214 LEU A N 1
ATOM 1687 C CA . LEU A 1 214 ? 8.813 -10.542 -2.699 1.00 92.81 214 LEU A CA 1
ATOM 1688 C C . LEU A 1 214 ? 9.892 -11.606 -2.462 1.00 92.81 214 LEU A C 1
ATOM 1690 O O . LEU A 1 214 ? 9.544 -12.716 -2.064 1.00 92.81 214 LEU A O 1
ATOM 1694 N N . THR A 1 215 ? 11.175 -11.286 -2.627 1.00 88.69 215 THR A N 1
ATOM 1695 C CA . THR A 1 215 ? 12.305 -12.223 -2.442 1.00 88.69 215 THR A CA 1
ATOM 1696 C C . THR A 1 215 ? 13.418 -11.649 -1.554 1.00 88.69 215 THR A C 1
ATOM 1698 O O . THR A 1 215 ? 13.482 -10.440 -1.337 1.00 88.69 215 THR A O 1
ATOM 1701 N N . VAL A 1 216 ? 14.284 -12.523 -1.009 1.00 82.25 216 VAL A N 1
ATOM 1702 C CA . VAL A 1 216 ? 15.405 -12.155 -0.108 1.00 82.25 216 VAL A CA 1
ATOM 1703 C C . VAL A 1 216 ? 16.511 -11.378 -0.830 1.00 82.25 216 VAL A C 1
ATOM 1705 O O . VAL A 1 216 ? 17.115 -10.529 -0.206 1.00 82.25 216 VAL A O 1
ATOM 1708 N N . GLU A 1 217 ? 16.766 -11.674 -2.100 1.00 69.38 217 GLU A N 1
ATOM 1709 C CA . GLU A 1 217 ? 17.654 -10.991 -3.059 1.00 69.38 217 GLU A CA 1
ATOM 1710 C C . GLU A 1 217 ? 17.445 -11.757 -4.374 1.00 69.38 217 GLU A C 1
ATOM 1712 O O . GLU A 1 217 ? 17.221 -12.974 -4.301 1.00 69.38 217 GLU A O 1
ATOM 1717 N N . ALA A 1 218 ? 17.442 -11.093 -5.534 1.00 55.22 218 ALA A N 1
ATOM 1718 C CA . ALA A 1 218 ? 17.327 -11.731 -6.849 1.00 55.22 218 ALA A CA 1
ATOM 1719 C C . ALA A 1 218 ? 18.101 -13.066 -6.885 1.00 55.22 218 ALA A C 1
ATOM 1721 O O . ALA A 1 218 ? 19.340 -13.061 -6.868 1.00 55.22 218 ALA A O 1
ATOM 1722 N N . PRO A 1 219 ? 17.440 -14.241 -6.899 1.00 48.44 219 PRO A N 1
ATOM 1723 C CA . PRO A 1 219 ? 18.187 -15.463 -7.070 1.00 48.44 219 PRO A CA 1
ATOM 1724 C C . PRO A 1 219 ? 18.773 -15.394 -8.476 1.00 48.44 219 PRO A C 1
ATOM 1726 O O . PRO A 1 219 ? 18.085 -15.102 -9.455 1.00 48.44 219 PRO A O 1
ATOM 1729 N N . SER A 1 220 ? 20.066 -15.665 -8.589 1.00 43.66 220 SER A N 1
ATOM 1730 C CA . SER A 1 220 ? 20.672 -15.998 -9.870 1.00 43.66 220 SER A CA 1
ATOM 1731 C C . SER A 1 220 ? 20.048 -17.328 -10.332 1.00 43.66 220 SER A C 1
ATOM 1733 O O . SER A 1 220 ? 20.600 -18.401 -10.107 1.00 43.66 220 SER A O 1
ATOM 1735 N N . GLY A 1 221 ? 18.843 -17.262 -10.907 1.00 46.50 221 GLY A N 1
ATOM 1736 C CA . GLY A 1 221 ? 18.037 -18.395 -11.365 1.00 46.50 221 GLY A CA 1
ATOM 1737 C C . GLY A 1 221 ? 16.649 -18.503 -10.711 1.00 46.50 221 GLY A C 1
ATOM 1738 O O . GLY A 1 221 ? 16.498 -18.348 -9.506 1.00 46.50 221 GLY A O 1
ATOM 1739 N N . ASP A 1 222 ? 15.658 -18.865 -11.529 1.00 49.84 222 ASP A N 1
ATOM 1740 C CA . ASP A 1 222 ? 14.201 -19.017 -11.301 1.00 49.84 222 ASP A CA 1
ATOM 1741 C C . ASP A 1 222 ? 13.709 -19.866 -10.093 1.00 49.84 222 ASP A C 1
ATOM 1743 O O . ASP A 1 222 ? 12.529 -20.211 -10.017 1.00 49.84 222 ASP A O 1
ATOM 1747 N N . ALA A 1 223 ? 14.564 -20.276 -9.153 1.00 56.19 223 ALA A N 1
ATOM 1748 C CA . ALA A 1 223 ? 14.282 -21.423 -8.281 1.00 56.19 223 ALA A CA 1
ATOM 1749 C C . ALA A 1 223 ? 13.971 -21.119 -6.803 1.00 56.19 223 ALA A C 1
ATOM 1751 O O . ALA A 1 223 ? 13.527 -22.030 -6.101 1.00 56.19 223 ALA A O 1
ATOM 1752 N N . ALA A 1 224 ? 14.195 -19.902 -6.293 1.00 63.72 224 ALA A N 1
ATOM 1753 C CA . ALA A 1 224 ? 13.888 -19.615 -4.888 1.00 63.72 224 ALA A CA 1
ATOM 1754 C C . ALA A 1 224 ? 12.389 -19.295 -4.709 1.00 63.72 224 ALA A C 1
ATOM 1756 O O . ALA A 1 224 ? 11.862 -18.446 -5.435 1.00 63.72 224 ALA A O 1
ATOM 1757 N N . PRO A 1 225 ? 11.681 -19.949 -3.767 1.00 75.00 225 PRO A N 1
ATOM 1758 C CA . PRO A 1 225 ? 10.303 -19.590 -3.465 1.00 75.00 225 PRO A CA 1
ATOM 1759 C C . PRO A 1 225 ? 10.245 -18.142 -2.949 1.00 75.00 225 PRO A C 1
ATOM 1761 O O . PRO A 1 225 ? 11.136 -17.720 -2.207 1.00 75.00 225 PRO A O 1
ATOM 1764 N N . PRO A 1 226 ? 9.224 -17.361 -3.341 1.00 88.94 226 PRO A N 1
ATOM 1765 C CA . PRO A 1 226 ? 9.088 -15.997 -2.856 1.00 88.94 226 PRO A CA 1
ATOM 1766 C C . PRO A 1 226 ? 8.789 -16.006 -1.358 1.00 88.94 226 PRO A C 1
ATOM 1768 O O . PRO A 1 226 ? 8.089 -16.887 -0.887 1.00 88.94 226 PRO A O 1
ATOM 1771 N N . LEU A 1 227 ? 9.249 -15.002 -0.618 1.00 89.19 227 LEU A N 1
ATOM 1772 C CA . LEU A 1 227 ? 8.843 -14.771 0.769 1.00 89.19 227 LEU A CA 1
ATOM 1773 C C . LEU A 1 227 ? 7.348 -14.456 0.856 1.00 89.19 227 LEU A C 1
ATOM 1775 O O . LEU A 1 227 ? 6.640 -14.985 1.711 1.00 89.19 227 LEU A O 1
ATOM 1779 N N . LEU A 1 228 ? 6.878 -13.598 -0.054 1.00 92.38 228 LEU A N 1
ATOM 1780 C CA . LEU A 1 228 ? 5.476 -13.224 -0.202 1.00 92.38 228 LEU A CA 1
ATOM 1781 C C . LEU A 1 228 ? 5.062 -13.316 -1.667 1.00 92.38 228 LEU A C 1
ATOM 1783 O O . LEU A 1 228 ? 5.806 -12.902 -2.553 1.00 92.38 228 LEU A O 1
ATOM 1787 N N . LEU A 1 229 ? 3.847 -13.787 -1.910 1.00 93.31 229 LEU A N 1
ATOM 1788 C CA . LEU A 1 229 ? 3.195 -13.763 -3.213 1.00 93.31 229 LEU A CA 1
ATOM 1789 C C . LEU A 1 229 ? 1.849 -13.065 -3.075 1.00 93.31 229 LEU A C 1
ATOM 1791 O O . LEU A 1 229 ? 1.046 -13.451 -2.227 1.00 93.31 229 LEU A O 1
ATOM 1795 N N . VAL A 1 230 ? 1.595 -12.081 -3.929 1.00 94.88 230 VAL A N 1
ATOM 1796 C CA . VAL A 1 230 ? 0.241 -11.609 -4.207 1.00 94.88 230 VAL A CA 1
ATOM 1797 C C . VAL A 1 230 ? -0.211 -12.218 -5.525 1.00 94.88 230 VAL A C 1
ATOM 1799 O O . VAL A 1 230 ? 0.406 -11.977 -6.563 1.00 94.88 230 VAL A O 1
ATOM 1802 N N . GLU A 1 231 ? -1.276 -13.014 -5.470 1.00 91.56 231 GLU A N 1
ATOM 1803 C CA . GLU A 1 231 ? -1.827 -13.679 -6.649 1.00 91.56 231 GLU A CA 1
ATOM 1804 C C . GLU A 1 231 ? -2.692 -12.735 -7.483 1.00 91.56 231 GLU A C 1
ATOM 1806 O O . GLU A 1 231 ? -3.596 -12.053 -6.979 1.00 91.56 231 GLU A O 1
ATOM 1811 N N . ARG A 1 232 ? -2.457 -12.752 -8.795 1.00 91.38 232 ARG A N 1
ATOM 1812 C CA . ARG A 1 232 ? -3.241 -12.011 -9.772 1.00 91.38 232 ARG A CA 1
ATOM 1813 C C . ARG A 1 232 ? -4.724 -12.339 -9.643 1.00 91.38 232 ARG A C 1
ATOM 1815 O O . ARG A 1 232 ? -5.141 -13.495 -9.691 1.00 91.38 232 ARG A O 1
ATOM 1822 N N . GLY A 1 233 ? -5.541 -11.291 -9.616 1.00 82.50 233 GLY A N 1
ATOM 1823 C CA . GLY A 1 233 ? -6.999 -11.376 -9.685 1.00 82.50 233 GLY A CA 1
ATOM 1824 C C . GLY A 1 233 ? -7.675 -11.622 -8.337 1.00 82.50 233 GLY A C 1
ATOM 1825 O O . GLY A 1 233 ? -8.731 -11.044 -8.107 1.00 82.50 233 GLY A O 1
ATOM 1826 N N . SER A 1 234 ? -7.080 -12.416 -7.438 1.00 84.38 234 SER A N 1
ATOM 1827 C CA . SER A 1 234 ? -7.596 -12.580 -6.069 1.00 84.38 234 SER A CA 1
ATOM 1828 C C . SER A 1 234 ? -7.065 -11.512 -5.110 1.00 84.38 234 SER A C 1
ATOM 1830 O O . SER A 1 234 ? -7.752 -11.170 -4.149 1.00 84.38 234 SER A O 1
ATOM 1832 N N . GLY A 1 235 ? -5.846 -11.004 -5.337 1.00 84.81 235 GLY A N 1
ATOM 1833 C CA . GLY A 1 235 ? -5.151 -10.129 -4.386 1.00 84.81 235 GLY A CA 1
ATOM 1834 C C . GLY A 1 235 ? -4.780 -10.836 -3.074 1.00 84.81 235 GLY A C 1
ATOM 1835 O O . GLY A 1 235 ? -4.400 -10.179 -2.095 1.00 84.81 235 GLY A O 1
ATOM 1836 N N . GLU A 1 236 ? -4.911 -12.169 -3.035 1.00 88.44 236 GLU A N 1
ATOM 1837 C CA . GLU A 1 236 ? -4.584 -12.985 -1.872 1.00 88.44 236 GLU A CA 1
ATOM 1838 C C . GLU A 1 236 ? -3.078 -12.909 -1.614 1.00 88.44 236 GLU A C 1
ATOM 1840 O O . GLU A 1 236 ? -2.274 -13.119 -2.521 1.00 88.44 236 GLU A O 1
ATOM 1845 N N . LEU A 1 237 ? -2.709 -12.605 -0.367 1.00 90.25 237 LEU A N 1
ATOM 1846 C CA . LEU A 1 237 ? -1.321 -12.621 0.078 1.00 90.25 237 LEU A CA 1
ATOM 1847 C C . LEU A 1 237 ? -1.004 -14.004 0.645 1.00 90.25 237 LEU A C 1
ATOM 1849 O O . LEU A 1 237 ? -1.637 -14.434 1.609 1.00 90.25 237 LEU A O 1
ATOM 1853 N N . ARG A 1 238 ? 0.015 -14.662 0.099 1.00 89.81 238 ARG A N 1
ATOM 1854 C CA . ARG A 1 238 ? 0.561 -15.918 0.618 1.00 89.81 238 ARG A CA 1
ATOM 1855 C C . ARG A 1 238 ? 1.979 -15.690 1.105 1.00 89.81 238 ARG A C 1
ATOM 1857 O O . ARG A 1 238 ? 2.795 -15.122 0.386 1.00 89.81 238 ARG A O 1
ATOM 1864 N N . ALA A 1 239 ? 2.258 -16.140 2.322 1.00 87.69 239 ALA A N 1
ATOM 1865 C CA . ALA A 1 239 ? 3.593 -16.127 2.896 1.00 87.69 239 ALA A CA 1
ATOM 1866 C C . ALA A 1 239 ? 4.211 -17.518 2.792 1.00 87.69 239 ALA A C 1
ATOM 1868 O O . ALA A 1 239 ? 3.535 -18.516 3.054 1.00 87.69 239 ALA A O 1
ATOM 1869 N N . PHE A 1 240 ? 5.490 -17.577 2.444 1.00 83.25 240 PHE A N 1
ATOM 1870 C CA . PHE A 1 240 ? 6.244 -18.820 2.402 1.00 83.25 240 PHE A CA 1
ATOM 1871 C C . PHE A 1 240 ? 7.310 -18.797 3.498 1.00 83.25 240 PHE A C 1
ATOM 1873 O O . PHE A 1 240 ? 7.808 -17.724 3.850 1.00 83.25 240 PHE A O 1
ATOM 1880 N N . PRO A 1 241 ? 7.653 -19.961 4.070 1.00 67.25 241 PRO A N 1
ATOM 1881 C CA . PRO A 1 241 ? 8.766 -20.049 5.002 1.00 67.25 241 PRO A CA 1
ATOM 1882 C C . PRO A 1 241 ? 10.053 -19.587 4.311 1.00 67.25 241 PRO A C 1
ATOM 1884 O O . PRO A 1 241 ? 10.312 -20.001 3.178 1.00 67.25 241 PRO A O 1
ATOM 1887 N N . ALA A 1 242 ? 10.825 -18.743 4.999 1.00 59.97 242 ALA A N 1
ATOM 1888 C CA . ALA A 1 242 ? 12.210 -18.458 4.635 1.00 59.97 242 ALA A CA 1
ATOM 1889 C C . ALA A 1 242 ? 13.106 -19.680 4.891 1.00 59.97 242 ALA A C 1
ATOM 1891 O O . ALA A 1 242 ? 12.808 -20.442 5.845 1.00 59.97 242 ALA A O 1
#

InterPro domains:
  IPR047880 Immunity protein MafI-like [NF033691] (26-70)

Radius of gyration: 20.55 Å; chains: 1; bounding box: 54×40×52 Å

Sequence (242 aa):
MDIRSIRSAILELLDASPVNSVMVRGDIRESVAAGEVGLAFDTLCSWIYEDSLPISTSYHHKLATLADDLDMQHWIARLDELVREDSLNVGLLSLFRDELGSVRDIYVVDADLETWGRLLAALRESRWVCRLFHGQRSISLVSAATIFAGASPEADTYDLRITVGDAWIWCHFYSVNEVEFSFQAGQIASAFALEQLVEFMRWLSESLASDVKLTVEAPSGDAAPPLLLVERGSGELRAFPA